Protein AF-A0A7F5RJ69-F1 (afdb_monomer_lite)

Radius of gyration: 21.99 Å; chains: 1; bounding box: 61×55×59 Å

Secondary structure (DSSP, 8-state):
--------SS-GGGT---S-TT--SHHHHHHTT--TTTS--HHHHHHHSTTGGG-SEEEES-GGGTSBTT-B-TTSPBP-BSS---HHHHHHHHHTTTS-EEEE-SHHHHHT--S-SEEEEE-SSSSPPPTTT--TTTS--HHHHHHHHHHHHTT-TT--------THHHHHHHTT-HHHHHHHHHHHHHHHHHHHHHH-TT--------------SSS--------------TTTGGGT-TT------S--------------------S-TTHHHHHHHHHHHHHHHHHHT--

Structure (mmCIF, N/CA/C/O backbone):
data_AF-A0A7F5RJ69-F1
#
_entry.id   AF-A0A7F5RJ69-F1
#
loop_
_atom_site.group_PDB
_atom_site.id
_atom_site.type_symbol
_atom_site.label_atom_id
_atom_site.label_alt_id
_atom_site.label_comp_id
_atom_site.label_asym_id
_atom_site.label_entity_id
_atom_site.label_seq_id
_atom_site.pdbx_PDB_ins_code
_atom_site.Cartn_x
_atom_site.Cartn_y
_atom_site.Cartn_z
_atom_site.occupancy
_atom_site.B_iso_or_equiv
_atom_site.auth_seq_id
_atom_site.auth_comp_id
_atom_site.auth_asym_id
_atom_site.auth_atom_id
_atom_site.pdbx_PDB_model_num
ATOM 1 N N . MET A 1 1 ? 9.552 14.957 22.807 1.00 28.09 1 MET A N 1
ATOM 2 C CA . MET A 1 1 ? 8.730 14.869 21.582 1.00 28.09 1 MET A CA 1
ATOM 3 C C . MET A 1 1 ? 7.923 13.583 21.682 1.00 28.09 1 MET A C 1
ATOM 5 O O . MET A 1 1 ? 8.531 12.538 21.853 1.00 28.09 1 MET A O 1
ATOM 9 N N . LYS A 1 2 ? 6.588 13.666 21.757 1.00 23.55 2 LYS A N 1
ATOM 10 C CA . LYS A 1 2 ? 5.708 12.489 21.878 1.00 23.55 2 LYS A CA 1
ATOM 11 C C . LYS A 1 2 ? 5.489 11.892 20.483 1.00 23.55 2 LYS A C 1
ATOM 13 O O . LYS A 1 2 ? 5.288 12.645 19.536 1.00 23.55 2 LYS A O 1
ATOM 18 N N . ASN A 1 3 ? 5.573 10.567 20.385 1.00 24.86 3 ASN A N 1
ATOM 19 C CA . ASN A 1 3 ? 5.500 9.776 19.157 1.00 24.86 3 ASN A CA 1
ATOM 20 C C . ASN A 1 3 ? 4.137 9.936 18.456 1.00 24.86 3 ASN A C 1
ATOM 22 O O . ASN A 1 3 ? 3.197 9.201 18.746 1.00 24.86 3 ASN A O 1
ATOM 26 N N . GLY A 1 4 ? 4.021 10.899 17.542 1.00 23.05 4 GLY A N 1
ATOM 27 C CA . GLY A 1 4 ? 2.954 10.912 16.541 1.00 23.05 4 GLY A CA 1
AT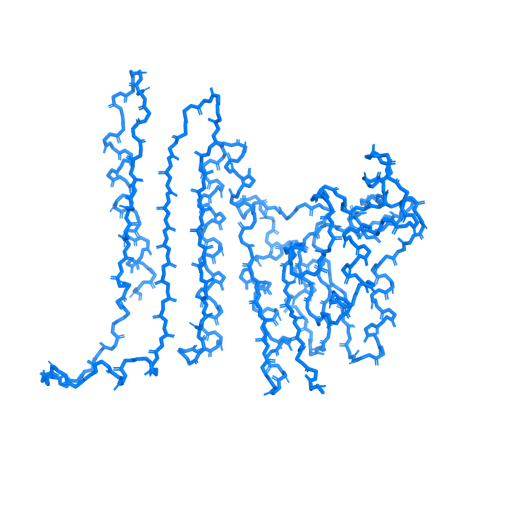OM 28 C C . GLY A 1 4 ? 3.307 9.908 15.448 1.00 23.05 4 GLY A C 1
ATOM 29 O O . GLY A 1 4 ? 4.397 9.993 14.886 1.00 23.05 4 GLY A O 1
ATOM 30 N N . THR A 1 5 ? 2.430 8.941 15.181 1.00 30.92 5 THR A N 1
ATOM 31 C CA . THR A 1 5 ? 2.704 7.880 14.203 1.00 30.92 5 THR A CA 1
ATOM 32 C C . THR A 1 5 ? 1.844 8.058 12.947 1.00 30.92 5 THR A C 1
ATOM 34 O O . THR A 1 5 ? 0.666 8.391 13.036 1.00 30.92 5 THR A O 1
ATOM 37 N N . LEU A 1 6 ? 2.479 7.912 11.781 1.00 28.23 6 LEU A N 1
ATOM 38 C CA . LEU A 1 6 ? 2.013 8.253 10.427 1.00 28.23 6 LEU A CA 1
ATOM 39 C C . LEU A 1 6 ? 1.698 6.949 9.656 1.00 28.23 6 LEU A C 1
ATOM 41 O O . LEU A 1 6 ? 2.521 6.044 9.759 1.00 28.23 6 LEU A O 1
ATOM 45 N N . TYR A 1 7 ? 0.576 6.806 8.917 1.00 36.53 7 TYR A N 1
ATOM 46 C CA . TYR A 1 7 ? 0.151 5.503 8.331 1.00 36.53 7 TYR A CA 1
ATOM 47 C C . TYR A 1 7 ? -0.610 5.571 6.989 1.00 36.53 7 TYR A C 1
ATOM 49 O O . TYR A 1 7 ? -1.738 6.044 6.976 1.00 36.53 7 TYR A O 1
ATOM 57 N N . ILE A 1 8 ? -0.058 5.109 5.847 1.00 29.88 8 ILE A N 1
ATOM 58 C CA . ILE A 1 8 ? -0.647 5.390 4.511 1.00 29.88 8 ILE A CA 1
ATOM 59 C C . ILE A 1 8 ? -0.367 4.349 3.396 1.00 29.88 8 ILE A C 1
ATOM 61 O O . ILE A 1 8 ? 0.745 3.839 3.279 1.00 29.88 8 ILE A O 1
ATOM 65 N N . PHE A 1 9 ? -1.373 4.164 2.519 1.00 36.97 9 PHE A N 1
ATOM 66 C CA . PHE A 1 9 ? -1.376 3.551 1.176 1.00 36.97 9 PHE A CA 1
ATOM 67 C C . PHE A 1 9 ? -0.391 4.224 0.182 1.00 36.97 9 PHE A C 1
ATOM 69 O O . PHE A 1 9 ? -0.356 5.443 0.062 1.00 36.97 9 PHE A O 1
ATOM 76 N N . LEU A 1 10 ? 0.422 3.425 -0.513 1.00 46.72 10 LEU A N 1
ATOM 77 C CA . LEU A 1 10 ? 1.742 3.742 -1.098 1.00 46.72 10 LEU A CA 1
ATOM 78 C C . LEU A 1 10 ? 1.873 4.964 -2.043 1.00 46.72 10 LEU A C 1
ATOM 80 O O . LEU A 1 10 ? 2.223 4.809 -3.211 1.00 46.72 10 LEU A O 1
ATOM 84 N N . LEU A 1 11 ? 1.812 6.188 -1.510 1.00 63.88 11 LEU A N 1
ATOM 85 C CA . LEU A 1 11 ? 2.454 7.338 -2.150 1.00 63.88 11 LEU A CA 1
ATOM 86 C C . LEU A 1 11 ? 3.822 7.573 -1.520 1.00 63.88 11 LEU A C 1
ATOM 88 O O . LEU A 1 11 ? 3.960 7.972 -0.359 1.00 63.88 11 LEU A O 1
ATOM 92 N N . LYS A 1 12 ? 4.850 7.326 -2.330 1.00 78.00 12 LYS A N 1
ATOM 93 C CA . LYS A 1 12 ? 6.277 7.437 -1.998 1.00 78.00 12 LYS A CA 1
ATOM 94 C C . LYS A 1 12 ? 6.613 8.767 -1.310 1.00 78.00 12 LYS A C 1
ATOM 96 O O . LYS A 1 12 ? 7.464 8.799 -0.433 1.00 78.00 12 LYS A O 1
ATOM 101 N N . GLY A 1 13 ? 5.892 9.846 -1.633 1.00 80.94 13 GLY A N 1
ATOM 102 C CA . GLY A 1 13 ? 6.070 11.170 -1.025 1.00 80.94 13 GLY A CA 1
ATOM 103 C C . GLY A 1 13 ? 5.759 11.261 0.476 1.00 80.94 13 GLY A C 1
ATOM 104 O O . GLY A 1 13 ? 6.118 12.252 1.101 1.00 80.94 13 GLY A O 1
ATOM 105 N N . THR A 1 14 ? 5.122 10.251 1.074 1.00 82.06 14 THR A N 1
ATOM 106 C CA . THR A 1 14 ? 4.823 10.233 2.519 1.00 82.06 14 THR A CA 1
ATOM 107 C C . THR A 1 14 ? 5.991 9.746 3.377 1.00 82.06 14 THR A C 1
ATOM 109 O O . THR A 1 14 ? 6.007 10.007 4.578 1.00 82.06 14 THR A O 1
ATOM 112 N N . TYR A 1 15 ? 6.965 9.042 2.789 1.00 88.81 15 TYR A N 1
ATOM 113 C CA . TYR A 1 15 ? 8.059 8.417 3.541 1.00 88.81 15 TYR A CA 1
ATOM 114 C C . TYR A 1 15 ? 9.423 8.431 2.840 1.00 88.81 15 TYR A C 1
ATOM 116 O O . TYR A 1 15 ? 10.435 8.289 3.525 1.00 88.81 15 TYR A O 1
ATOM 124 N N . ALA A 1 16 ? 9.469 8.534 1.509 1.00 92.12 16 ALA A N 1
ATOM 125 C CA . ALA A 1 16 ? 10.690 8.377 0.732 1.00 92.12 16 ALA A CA 1
ATOM 126 C C . ALA A 1 16 ? 11.341 9.724 0.405 1.00 92.12 16 ALA A C 1
ATOM 128 O O . ALA A 1 16 ? 10.683 10.683 0.004 1.00 92.12 16 ALA A O 1
ATOM 129 N N . TYR A 1 17 ? 12.666 9.736 0.479 1.00 93.06 17 TYR A N 1
ATOM 130 C CA . TYR A 1 17 ? 13.539 10.792 -0.006 1.00 93.06 17 TYR A CA 1
ATOM 131 C C . TYR A 1 17 ? 14.318 10.228 -1.195 1.00 93.06 17 TYR A C 1
ATOM 133 O O . TYR A 1 17 ? 15.210 9.396 -1.031 1.00 93.06 17 TYR A O 1
ATOM 141 N N . THR A 1 18 ? 13.949 10.626 -2.410 1.00 91.81 18 THR A N 1
ATOM 142 C CA . THR A 1 18 ? 14.578 10.139 -3.644 1.00 91.81 18 THR A CA 1
ATOM 143 C C . THR A 1 18 ? 14.716 11.269 -4.656 1.00 91.81 18 THR A C 1
ATOM 145 O O . THR A 1 18 ? 13.870 12.161 -4.709 1.00 91.81 18 THR A O 1
ATOM 148 N N . ALA A 1 19 ? 15.783 11.230 -5.455 1.00 93.69 19 ALA A N 1
ATOM 149 C CA . ALA A 1 19 ? 15.976 12.151 -6.573 1.00 93.69 19 ALA A CA 1
ATOM 150 C C . ALA A 1 19 ? 15.181 11.723 -7.820 1.00 93.69 19 ALA A C 1
ATOM 152 O O . ALA A 1 19 ? 14.877 12.559 -8.666 1.00 93.69 19 ALA A O 1
ATOM 153 N N . ASP A 1 20 ? 14.821 10.440 -7.915 1.00 89.25 20 ASP A N 1
ATOM 154 C CA . ASP A 1 20 ? 14.040 9.883 -9.017 1.00 89.25 20 ASP A CA 1
ATOM 155 C C . ASP A 1 20 ? 12.906 9.002 -8.472 1.00 89.25 20 ASP A C 1
ATOM 157 O O . ASP A 1 20 ? 13.109 8.115 -7.635 1.00 89.25 20 ASP A O 1
ATOM 161 N N . ARG A 1 21 ? 11.684 9.246 -8.954 1.00 85.75 21 ARG A N 1
ATOM 162 C CA . ARG A 1 21 ? 10.487 8.480 -8.579 1.00 85.75 21 ARG A CA 1
ATOM 163 C C . ARG A 1 21 ? 10.540 7.024 -9.049 1.00 85.75 21 ARG A C 1
ATOM 165 O O . ARG A 1 21 ? 9.802 6.206 -8.498 1.00 85.75 21 ARG A O 1
ATOM 172 N N . ASN A 1 22 ? 11.377 6.713 -10.038 1.00 88.44 22 ASN A N 1
ATOM 173 C CA . ASN A 1 22 ? 11.516 5.384 -10.632 1.00 88.44 22 ASN A CA 1
ATOM 174 C C . ASN A 1 22 ? 12.438 4.460 -9.830 1.00 88.44 22 ASN A C 1
ATOM 176 O O . ASN A 1 22 ? 12.476 3.268 -10.104 1.00 88.44 22 ASN A O 1
ATOM 180 N N . TRP A 1 23 ? 13.151 4.964 -8.818 1.00 95.31 23 TRP A N 1
ATOM 181 C CA . TRP A 1 23 ? 14.041 4.172 -7.958 1.00 95.31 23 TRP A CA 1
ATOM 182 C C . TRP A 1 23 ? 13.276 3.297 -6.955 1.00 95.31 23 TRP A C 1
ATOM 184 O O . TRP A 1 23 ? 13.448 3.404 -5.742 1.00 95.31 23 TRP A O 1
ATOM 194 N N . GLU A 1 24 ? 12.382 2.451 -7.463 1.00 94.12 24 GLU A N 1
ATOM 195 C CA . GLU A 1 24 ? 11.497 1.593 -6.672 1.00 94.12 24 GLU A CA 1
ATOM 196 C C . GLU A 1 24 ? 12.235 0.455 -5.975 1.00 94.12 24 GLU A C 1
ATOM 198 O O . GLU A 1 24 ? 11.881 0.095 -4.855 1.00 94.12 24 GLU A O 1
ATOM 203 N N . ASN A 1 25 ? 13.282 -0.059 -6.617 1.00 94.81 25 ASN A N 1
ATOM 204 C CA . ASN A 1 25 ? 14.175 -1.084 -6.094 1.00 94.81 25 ASN A CA 1
ATOM 205 C C . ASN A 1 25 ? 15.646 -0.723 -6.392 1.00 94.81 25 ASN A C 1
ATOM 207 O O . ASN A 1 25 ? 15.949 0.262 -7.073 1.00 94.81 25 ASN A O 1
ATOM 211 N N . ASP A 1 26 ? 16.570 -1.529 -5.876 1.00 97.25 26 ASP A N 1
ATOM 212 C CA . ASP A 1 26 ? 18.016 -1.349 -6.027 1.00 97.25 26 ASP A CA 1
ATOM 213 C C . ASP A 1 26 ? 18.498 -1.444 -7.487 1.00 97.25 26 ASP A C 1
ATOM 215 O O . ASP A 1 26 ? 19.482 -0.800 -7.868 1.00 97.25 26 ASP A O 1
ATOM 219 N N . VAL A 1 27 ? 17.790 -2.205 -8.326 1.00 96.25 27 VAL A N 1
ATOM 220 C CA . VAL A 1 27 ? 18.100 -2.350 -9.753 1.00 96.25 27 VAL A CA 1
ATOM 221 C C . VAL A 1 27 ? 17.863 -1.041 -10.495 1.00 96.25 27 VAL A C 1
ATOM 223 O O . VAL A 1 27 ? 18.707 -0.654 -11.303 1.00 96.25 27 VAL A O 1
ATOM 226 N N . GLU A 1 28 ? 16.777 -0.328 -10.199 1.00 94.31 28 GLU A N 1
ATOM 227 C CA . GLU A 1 28 ? 16.477 0.962 -10.833 1.00 94.31 28 GLU A CA 1
ATOM 228 C C . GLU A 1 28 ? 17.485 2.047 -10.433 1.00 94.31 28 GLU A C 1
ATOM 230 O O . GLU A 1 28 ? 17.974 2.783 -11.288 1.00 94.31 28 GLU A O 1
ATOM 235 N N . VAL A 1 29 ? 17.910 2.073 -9.164 1.00 95.81 29 VAL A N 1
ATOM 236 C CA . VAL A 1 29 ? 19.004 2.955 -8.712 1.00 95.81 29 VAL A CA 1
ATOM 237 C C . VAL A 1 29 ? 20.286 2.680 -9.503 1.00 95.81 29 VAL A C 1
ATOM 239 O O . VAL A 1 29 ? 20.941 3.605 -9.993 1.00 95.81 29 VAL A O 1
ATOM 242 N N . LYS A 1 30 ? 20.640 1.397 -9.656 1.00 96.75 30 LYS A N 1
ATOM 243 C CA . LYS A 1 30 ? 21.835 0.978 -10.396 1.00 96.75 30 LYS A CA 1
ATOM 244 C C . LYS A 1 30 ? 21.738 1.315 -11.886 1.00 96.75 30 LYS A C 1
ATOM 246 O O . LYS A 1 30 ? 22.732 1.742 -12.471 1.00 96.75 30 LYS A O 1
ATOM 251 N N . ARG A 1 31 ? 20.562 1.148 -12.501 1.00 96.00 31 ARG A N 1
ATOM 252 C CA . ARG A 1 31 ? 20.304 1.480 -13.915 1.00 96.00 31 ARG A CA 1
ATOM 253 C C . ARG A 1 31 ? 20.484 2.966 -14.205 1.00 96.00 31 ARG A C 1
ATOM 255 O O . ARG A 1 31 ? 21.002 3.305 -15.263 1.00 96.00 31 ARG A O 1
ATOM 262 N N . SER A 1 32 ? 20.151 3.836 -13.254 1.00 94.19 32 SER A N 1
ATOM 263 C CA . SER A 1 32 ? 20.398 5.280 -13.358 1.00 94.19 32 SER A CA 1
ATOM 264 C C . SER A 1 32 ? 21.857 5.691 -13.104 1.00 94.19 32 SER A C 1
ATOM 266 O O . SER A 1 32 ? 22.157 6.882 -13.088 1.00 94.19 32 SER A O 1
ATOM 268 N N . GLY A 1 33 ? 22.778 4.741 -12.897 1.00 96.00 33 GLY A N 1
ATOM 269 C CA . GLY A 1 33 ? 24.201 5.011 -12.662 1.00 96.00 33 GLY A CA 1
ATOM 270 C C . GLY A 1 33 ? 24.556 5.357 -11.212 1.00 96.00 33 GLY A C 1
ATOM 271 O O . GLY A 1 33 ? 25.693 5.739 -10.936 1.00 96.00 33 GLY A O 1
ATOM 272 N N . CYS A 1 34 ? 23.619 5.218 -10.271 1.00 96.31 34 CYS A N 1
ATOM 273 C CA . CYS A 1 34 ? 23.862 5.443 -8.847 1.00 96.31 34 CYS A CA 1
ATOM 274 C C . CYS A 1 34 ? 24.278 4.152 -8.120 1.00 96.31 34 CYS A C 1
ATOM 276 O O . CYS A 1 34 ? 24.037 3.038 -8.581 1.00 96.31 34 CYS A O 1
ATOM 278 N N . ASN A 1 35 ? 24.914 4.291 -6.950 1.00 95.56 35 ASN A N 1
ATOM 279 C CA . ASN A 1 35 ? 25.321 3.150 -6.127 1.00 95.56 35 ASN A CA 1
ATOM 280 C C . ASN A 1 35 ? 24.186 2.739 -5.163 1.00 95.56 35 ASN A C 1
ATOM 282 O O . ASN A 1 35 ? 23.923 3.495 -4.223 1.00 95.56 35 ASN A O 1
ATOM 286 N N . PRO A 1 36 ? 23.571 1.547 -5.307 1.00 94.19 36 PRO A N 1
ATOM 287 C CA . PRO A 1 36 ? 22.451 1.108 -4.462 1.00 94.19 36 PRO A CA 1
ATOM 288 C C . PRO A 1 36 ? 22.824 0.854 -2.989 1.00 94.19 36 PRO A C 1
ATOM 290 O O . PRO A 1 36 ? 21.954 0.785 -2.122 1.00 94.19 36 PRO A O 1
ATOM 293 N N . ASN A 1 37 ? 24.118 0.757 -2.662 1.00 91.38 37 ASN A N 1
ATOM 294 C CA . ASN A 1 37 ? 24.567 0.655 -1.269 1.00 91.38 37 ASN A CA 1
ATOM 295 C C . ASN A 1 37 ? 24.544 2.004 -0.536 1.00 91.38 37 ASN A C 1
ATOM 297 O O . ASN A 1 37 ? 24.475 2.032 0.695 1.00 91.38 37 ASN A O 1
ATOM 301 N N . ILE A 1 38 ? 24.611 3.108 -1.287 1.00 93.50 38 ILE A N 1
ATOM 302 C CA . ILE A 1 38 ? 24.604 4.481 -0.769 1.00 93.50 38 ILE A CA 1
ATOM 303 C C . ILE A 1 38 ? 23.203 5.075 -0.936 1.00 93.50 38 ILE A C 1
ATOM 305 O O . ILE A 1 38 ? 22.598 5.535 0.029 1.00 93.50 38 ILE A O 1
ATOM 309 N N . THR A 1 39 ? 22.669 5.011 -2.153 1.00 95.12 39 THR A N 1
ATOM 310 C CA . THR A 1 39 ? 21.342 5.507 -2.507 1.00 95.12 39 THR A CA 1
ATOM 311 C C . THR A 1 39 ? 20.311 4.418 -2.250 1.00 95.12 39 THR A C 1
ATOM 313 O O . THR A 1 39 ? 20.225 3.446 -2.997 1.00 95.12 39 THR A O 1
ATOM 316 N N . ARG A 1 40 ? 19.532 4.570 -1.177 1.00 95.75 40 ARG A N 1
ATOM 317 C CA . ARG A 1 40 ? 18.499 3.597 -0.810 1.00 95.75 40 ARG A CA 1
ATOM 318 C C . ARG A 1 40 ? 17.264 3.762 -1.681 1.00 95.75 40 ARG A C 1
ATOM 320 O O . ARG A 1 40 ? 16.693 4.848 -1.741 1.00 95.75 40 ARG A O 1
ATOM 327 N N . ASP A 1 41 ? 16.845 2.670 -2.305 1.00 96.88 41 ASP A N 1
ATOM 328 C CA . ASP A 1 41 ? 15.622 2.613 -3.095 1.00 96.88 41 ASP A CA 1
ATOM 329 C C . ASP A 1 41 ? 14.364 2.796 -2.238 1.00 96.88 41 ASP A C 1
ATOM 331 O O . ASP A 1 41 ? 14.372 2.668 -1.011 1.00 96.88 41 ASP A O 1
ATOM 335 N N . ILE A 1 42 ? 13.262 3.110 -2.904 1.00 96.56 42 ILE A N 1
ATOM 336 C CA . ILE A 1 42 ? 11.995 3.461 -2.272 1.00 96.56 42 ILE A CA 1
ATOM 337 C C . ILE A 1 42 ? 11.404 2.282 -1.484 1.00 96.56 42 ILE A C 1
ATOM 339 O O . ILE A 1 42 ? 10.904 2.501 -0.380 1.00 96.56 42 ILE A O 1
ATOM 343 N N . ALA A 1 43 ? 11.474 1.040 -1.980 1.00 96.75 43 ALA A N 1
ATOM 344 C CA . ALA A 1 43 ? 10.986 -0.120 -1.227 1.00 96.75 43 ALA A CA 1
ATOM 345 C C . ALA A 1 43 ? 11.816 -0.351 0.049 1.00 96.75 43 ALA A C 1
ATOM 347 O O . ALA A 1 43 ? 11.255 -0.586 1.123 1.00 96.75 43 ALA A O 1
ATOM 348 N N . TYR A 1 44 ? 13.142 -0.186 -0.024 1.00 97.31 44 TYR A N 1
ATOM 349 C CA . TYR A 1 44 ? 14.001 -0.211 1.160 1.00 97.31 44 TYR A CA 1
ATOM 350 C C . TYR A 1 44 ? 13.610 0.888 2.153 1.00 97.31 44 TYR A C 1
ATOM 352 O O . TYR A 1 44 ? 13.450 0.614 3.341 1.00 97.31 44 TYR A O 1
ATOM 360 N N . GLN A 1 45 ? 13.422 2.130 1.697 1.00 96.94 45 GLN A N 1
ATOM 361 C CA . GLN A 1 45 ? 13.034 3.244 2.569 1.00 96.94 45 GLN A CA 1
ATOM 362 C C . GLN A 1 45 ? 11.681 3.020 3.259 1.00 96.94 45 GLN A C 1
ATOM 364 O O . GLN A 1 45 ? 11.515 3.436 4.404 1.00 96.94 45 GLN A O 1
ATOM 369 N N . LEU A 1 46 ? 10.742 2.311 2.628 1.00 96.06 46 LEU A N 1
ATOM 370 C CA . LEU A 1 46 ? 9.469 1.973 3.263 1.00 96.06 46 LEU A CA 1
ATOM 371 C C . LEU A 1 46 ? 9.654 1.058 4.480 1.00 96.06 46 LEU A C 1
ATOM 373 O O . LEU A 1 46 ? 9.035 1.277 5.513 1.00 96.06 46 LEU A O 1
ATOM 377 N N . ILE A 1 47 ? 10.504 0.035 4.380 1.00 96.81 47 ILE A N 1
ATOM 378 C CA . ILE A 1 47 ? 10.658 -0.960 5.454 1.00 96.81 47 ILE A CA 1
ATOM 379 C C . ILE A 1 47 ? 11.727 -0.552 6.474 1.00 96.81 47 ILE A C 1
ATOM 381 O O . ILE A 1 47 ? 11.622 -0.868 7.660 1.00 96.81 47 ILE A O 1
ATOM 385 N N . ASN A 1 48 ? 12.768 0.148 6.028 1.00 95.69 48 ASN A N 1
ATOM 386 C CA . ASN A 1 48 ? 13.948 0.473 6.827 1.00 95.69 48 ASN A CA 1
ATOM 387 C C . ASN A 1 48 ? 14.121 1.957 7.143 1.00 95.69 48 ASN A C 1
ATOM 389 O O . ASN A 1 48 ? 14.870 2.270 8.069 1.00 95.69 48 ASN A O 1
ATOM 393 N N . GLY A 1 49 ? 13.484 2.848 6.385 1.00 93.81 49 GLY A N 1
ATOM 394 C CA . GLY A 1 49 ? 13.596 4.291 6.577 1.00 93.81 49 GLY A CA 1
ATOM 395 C C . GLY A 1 49 ? 12.929 4.754 7.867 1.00 93.81 49 GLY A C 1
ATOM 396 O O . GLY A 1 49 ? 12.079 4.065 8.430 1.00 93.81 49 GLY A O 1
ATOM 397 N N . GLU A 1 50 ? 13.320 5.936 8.342 1.00 91.12 50 GLU A N 1
ATOM 398 C CA . GLU A 1 50 ? 12.889 6.470 9.640 1.00 91.12 50 GLU A CA 1
ATOM 399 C C . GLU A 1 50 ? 11.373 6.624 9.748 1.00 91.12 50 GLU A C 1
ATOM 401 O O . GLU A 1 50 ? 10.813 6.313 10.797 1.00 91.12 50 GLU A O 1
ATOM 406 N N . THR A 1 51 ? 10.727 7.044 8.659 1.00 90.75 51 THR A N 1
ATOM 407 C CA . THR A 1 51 ? 9.278 7.241 8.579 1.00 90.75 51 THR A CA 1
ATOM 408 C C . THR A 1 51 ? 8.553 5.930 8.282 1.00 90.75 51 THR A C 1
ATOM 410 O O . THR A 1 51 ? 7.732 5.489 9.086 1.00 90.75 51 THR A O 1
ATOM 413 N N . GLY A 1 52 ? 8.891 5.270 7.168 1.00 91.44 52 GLY A N 1
ATOM 414 C CA . GLY A 1 52 ? 8.168 4.090 6.684 1.00 91.44 52 GLY A CA 1
ATOM 415 C C . GLY A 1 52 ? 8.170 2.921 7.673 1.00 91.44 52 GLY A C 1
ATOM 416 O O . GLY A 1 52 ? 7.130 2.302 7.899 1.00 91.44 52 GLY A O 1
ATOM 417 N N . ARG A 1 53 ? 9.291 2.674 8.373 1.00 92.88 53 ARG A N 1
ATOM 418 C CA . ARG A 1 53 ? 9.384 1.579 9.360 1.00 92.88 53 ARG A CA 1
ATOM 419 C C . ARG A 1 53 ? 8.366 1.706 10.493 1.00 92.88 53 ARG A C 1
ATOM 421 O O . ARG A 1 53 ? 8.018 0.711 11.134 1.00 92.88 53 ARG A O 1
ATOM 428 N N . ASN A 1 54 ? 7.901 2.925 10.767 1.00 92.31 54 ASN A N 1
ATOM 429 C CA . ASN A 1 54 ? 6.929 3.170 11.816 1.00 92.31 54 ASN A CA 1
ATOM 430 C C . ASN A 1 54 ? 5.511 2.840 11.360 1.00 92.31 54 ASN A C 1
ATOM 432 O O . ASN A 1 54 ? 4.672 2.673 12.228 1.00 92.31 54 ASN A O 1
ATOM 436 N N . PHE A 1 55 ? 5.244 2.636 10.063 1.00 93.06 55 PHE A N 1
ATOM 437 C CA . PHE A 1 55 ? 3.888 2.435 9.557 1.00 93.06 55 PHE A CA 1
ATOM 438 C C . PHE A 1 55 ? 3.257 1.128 10.076 1.00 93.06 55 PHE A C 1
ATOM 440 O O . PHE A 1 55 ? 3.845 0.061 9.941 1.00 93.06 55 PHE A O 1
ATOM 447 N N . ASN A 1 56 ? 2.069 1.194 10.673 1.00 94.19 56 ASN A N 1
ATOM 448 C CA . ASN A 1 56 ? 1.239 0.087 11.117 1.00 94.19 56 ASN A CA 1
ATOM 449 C C . ASN A 1 56 ? 0.576 -0.546 9.913 1.00 94.19 56 ASN A C 1
ATOM 451 O O . ASN A 1 56 ? 0.584 -1.759 9.826 1.00 94.19 56 ASN A O 1
ATOM 455 N N . VAL A 1 57 ? 0.028 0.252 8.998 1.00 96.38 57 VAL A N 1
ATOM 456 C CA . VAL A 1 57 ? -0.700 -0.247 7.833 1.00 96.38 57 VAL A CA 1
ATOM 457 C C . VAL A 1 57 ? 0.011 0.182 6.558 1.00 96.38 57 VAL A C 1
ATOM 459 O O . VAL A 1 57 ? 0.243 1.370 6.345 1.00 96.38 57 VAL A O 1
ATOM 462 N N . ILE A 1 58 ? 0.335 -0.797 5.718 1.00 97.50 58 ILE A N 1
ATOM 463 C CA . ILE A 1 58 ? 0.818 -0.630 4.347 1.00 97.50 58 ILE A CA 1
ATOM 464 C C . ILE A 1 58 ? -0.020 -1.571 3.494 1.00 97.50 58 ILE A C 1
ATOM 466 O O . ILE A 1 58 ? 0.023 -2.777 3.711 1.00 97.50 58 ILE A O 1
ATOM 470 N N . LEU A 1 59 ? -0.784 -1.043 2.548 1.00 98.06 59 LEU A N 1
ATOM 471 C CA . LEU A 1 59 ? -1.642 -1.829 1.666 1.00 98.06 59 LEU A CA 1
ATOM 472 C C . LEU A 1 59 ? -1.432 -1.350 0.219 1.00 98.06 59 LEU A C 1
ATOM 474 O O . LEU A 1 59 ? -1.225 -0.154 0.003 1.00 98.06 59 LEU A O 1
ATOM 478 N N . GLY A 1 60 ? -1.444 -2.265 -0.752 1.00 95.69 60 GLY A N 1
ATOM 479 C CA . GLY A 1 60 ? -1.300 -1.942 -2.174 1.00 95.69 60 GLY A CA 1
ATOM 480 C C . GLY A 1 60 ? -0.775 -3.107 -3.013 1.00 95.69 60 GLY A C 1
ATOM 481 O O . GLY A 1 60 ? -0.899 -4.267 -2.630 1.00 95.69 60 GLY A O 1
ATOM 482 N N . GLY A 1 61 ? -0.184 -2.795 -4.165 1.00 94.38 61 GLY A N 1
ATOM 483 C CA . GLY A 1 61 ? 0.556 -3.752 -4.994 1.00 94.38 61 GLY A CA 1
ATOM 484 C C . GLY A 1 61 ? 2.071 -3.696 -4.759 1.00 94.38 61 GLY A C 1
ATOM 485 O O . GLY A 1 61 ? 2.548 -3.134 -3.773 1.00 94.38 61 GLY A O 1
ATOM 486 N N . GLY A 1 62 ? 2.838 -4.246 -5.697 1.00 94.81 62 GLY A N 1
ATOM 487 C CA . GLY A 1 62 ? 4.277 -4.016 -5.817 1.00 94.81 62 GLY A CA 1
ATOM 488 C C . GLY A 1 62 ? 5.159 -5.102 -5.210 1.00 94.81 62 GLY A C 1
ATOM 489 O O . GLY A 1 62 ? 6.339 -4.836 -4.976 1.00 94.81 62 GLY A O 1
ATOM 490 N N . ARG A 1 63 ? 4.636 -6.313 -4.948 1.00 95.56 63 ARG A N 1
ATOM 491 C CA . ARG A 1 63 ? 5.382 -7.402 -4.278 1.00 95.56 63 ARG A CA 1
ATOM 492 C C . ARG A 1 63 ? 6.765 -7.656 -4.862 1.00 95.56 63 ARG A C 1
ATOM 494 O O . ARG A 1 63 ? 7.710 -7.856 -4.097 1.00 95.56 63 ARG A O 1
ATOM 501 N N . LYS A 1 64 ? 6.923 -7.590 -6.187 1.00 95.06 64 LYS A N 1
ATOM 502 C CA . LYS A 1 64 ? 8.213 -7.879 -6.833 1.00 95.06 64 LYS A CA 1
ATOM 503 C C . LYS A 1 64 ? 9.331 -6.932 -6.395 1.00 95.06 64 LYS A C 1
ATOM 505 O O . LYS A 1 64 ? 10.494 -7.324 -6.408 1.00 95.06 64 LYS A O 1
ATOM 510 N N . MET A 1 65 ? 8.999 -5.716 -5.951 1.00 96.31 65 MET A N 1
ATOM 511 C CA . MET A 1 65 ? 9.975 -4.733 -5.460 1.00 96.31 65 MET A CA 1
ATOM 512 C C . MET A 1 65 ? 10.541 -5.086 -4.078 1.00 96.31 65 MET A C 1
ATOM 514 O O . MET A 1 65 ? 11.553 -4.519 -3.659 1.00 96.31 65 MET A O 1
ATOM 518 N N . PHE A 1 66 ? 9.906 -6.028 -3.372 1.00 97.69 66 PHE A N 1
ATOM 519 C CA . PHE A 1 66 ? 10.260 -6.441 -2.015 1.00 97.69 66 PHE A CA 1
ATOM 520 C C . PHE A 1 66 ? 10.988 -7.785 -1.959 1.00 97.69 66 PHE A C 1
ATOM 522 O O . PHE A 1 66 ? 11.545 -8.119 -0.913 1.00 97.69 66 PHE A O 1
ATOM 529 N N . LEU A 1 67 ? 10.983 -8.549 -3.051 1.00 98.06 67 LEU A N 1
ATOM 530 C CA . LEU A 1 67 ? 11.562 -9.887 -3.113 1.00 98.06 67 LEU A CA 1
ATOM 531 C C . LEU A 1 67 ? 12.874 -9.889 -3.908 1.00 98.06 67 LEU A C 1
ATOM 533 O O . LEU A 1 67 ? 12.977 -9.192 -4.925 1.00 98.06 67 LEU A O 1
ATOM 537 N N . PRO A 1 68 ? 13.874 -10.681 -3.487 1.00 98.19 68 PRO A N 1
ATOM 538 C CA . PRO A 1 68 ? 15.093 -10.854 -4.253 1.00 98.19 68 PRO A CA 1
ATOM 539 C C . PRO A 1 68 ? 14.845 -11.728 -5.478 1.00 98.19 68 PRO A C 1
ATOM 541 O O . PRO A 1 68 ? 13.983 -12.609 -5.480 1.00 98.19 68 PRO A O 1
ATOM 544 N N . ARG A 1 69 ? 15.652 -11.507 -6.512 1.00 96.62 69 ARG A N 1
ATOM 545 C CA . ARG A 1 69 ? 15.694 -12.367 -7.691 1.00 96.62 69 ARG A CA 1
ATOM 546 C C . ARG A 1 69 ? 15.937 -13.825 -7.286 1.00 96.62 69 ARG A C 1
ATOM 548 O O . ARG A 1 69 ? 16.723 -14.099 -6.378 1.00 96.62 69 ARG A O 1
ATOM 555 N N . GLY A 1 70 ? 15.262 -14.757 -7.953 1.00 96.75 70 GLY A N 1
ATOM 556 C CA . GLY A 1 70 ? 15.252 -16.181 -7.620 1.00 96.75 70 GLY A CA 1
ATOM 557 C C . GLY A 1 70 ? 14.260 -16.586 -6.522 1.00 96.75 70 GLY A C 1
ATOM 558 O O . GLY A 1 70 ? 14.092 -17.782 -6.292 1.00 96.75 70 GLY A O 1
ATOM 559 N N . GLN A 1 71 ? 13.588 -15.638 -5.857 1.00 97.88 71 GLN A N 1
ATOM 560 C CA . GLN A 1 71 ? 12.426 -15.921 -5.006 1.00 97.88 71 GLN A CA 1
ATOM 561 C C . GLN A 1 71 ? 11.136 -15.566 -5.743 1.00 97.88 71 GLN A C 1
ATOM 563 O O . GLN A 1 71 ? 11.070 -14.546 -6.427 1.00 97.88 71 GLN A O 1
ATOM 568 N N . PHE A 1 72 ? 10.116 -16.404 -5.576 1.00 97.56 72 PHE A N 1
ATOM 569 C CA . PHE A 1 72 ? 8.810 -16.243 -6.206 1.00 97.56 72 PHE A CA 1
ATOM 570 C C . PHE A 1 72 ? 7.763 -15.884 -5.154 1.00 97.56 72 PHE A C 1
ATOM 572 O O . PHE A 1 72 ? 7.797 -16.417 -4.042 1.00 97.56 72 PHE A O 1
ATOM 579 N N . ASP A 1 73 ? 6.860 -14.973 -5.502 1.00 94.69 73 ASP A N 1
ATOM 580 C CA . ASP A 1 73 ? 5.712 -14.629 -4.670 1.00 94.69 73 ASP A CA 1
ATOM 581 C C . ASP A 1 73 ? 4.631 -15.724 -4.702 1.00 94.69 73 ASP A C 1
ATOM 583 O O . ASP A 1 73 ? 4.748 -16.754 -5.372 1.00 94.69 73 ASP A O 1
ATOM 587 N N . GLU A 1 74 ? 3.544 -15.500 -3.969 1.00 93.50 74 GLU A N 1
ATOM 588 C CA . GLU A 1 74 ? 2.441 -16.455 -3.841 1.00 93.50 74 GLU A CA 1
ATOM 589 C C . GLU A 1 74 ? 1.630 -16.648 -5.133 1.00 93.50 74 GLU A C 1
ATOM 591 O O . GLU A 1 74 ? 0.809 -17.561 -5.212 1.00 93.50 74 GLU A O 1
ATOM 596 N N . GLN A 1 75 ? 1.860 -15.810 -6.147 1.00 92.69 75 GLN A N 1
ATOM 597 C CA . GLN A 1 75 ? 1.306 -15.921 -7.498 1.00 92.69 75 GLN A CA 1
ATOM 598 C C . GLN A 1 75 ? 2.351 -16.409 -8.520 1.00 92.69 75 GLN A C 1
ATOM 600 O O . GLN A 1 75 ? 2.092 -16.397 -9.726 1.00 92.69 75 GLN A O 1
ATOM 605 N N . GLY A 1 76 ? 3.524 -16.857 -8.061 1.00 96.06 76 GLY A N 1
ATOM 606 C CA . GLY A 1 76 ? 4.591 -17.371 -8.916 1.00 96.06 76 GLY A CA 1
ATOM 607 C C . GLY A 1 76 ? 5.358 -16.290 -9.681 1.00 96.06 76 GLY A C 1
ATOM 608 O O . GLY A 1 76 ? 6.015 -16.615 -10.669 1.00 96.06 76 GLY A O 1
ATOM 609 N N . GLN A 1 77 ? 5.285 -15.024 -9.264 1.00 95.50 77 GLN A N 1
ATOM 610 C CA . GLN A 1 77 ? 6.033 -13.922 -9.874 1.00 95.50 77 GLN A CA 1
ATOM 611 C C . GLN A 1 77 ? 7.396 -13.759 -9.203 1.00 95.50 77 GLN A C 1
ATOM 613 O O . GLN A 1 77 ? 7.506 -13.763 -7.978 1.00 95.50 77 GLN A O 1
ATOM 618 N N . GLU A 1 78 ? 8.452 -13.621 -10.002 1.00 97.38 78 GLU A N 1
ATOM 619 C CA . GLU A 1 78 ? 9.818 -13.496 -9.491 1.00 97.38 78 GLU A CA 1
ATOM 620 C C . GLU A 1 78 ? 10.086 -12.098 -8.902 1.00 97.38 78 GLU A C 1
ATOM 622 O O . GLU A 1 78 ? 9.684 -11.067 -9.451 1.00 97.38 78 GLU A O 1
ATOM 627 N N . GLY A 1 79 ? 10.828 -12.059 -7.796 1.00 97.19 79 GLY A N 1
ATOM 628 C CA . GLY A 1 79 ? 11.354 -10.833 -7.210 1.00 97.19 79 GLY A CA 1
ATOM 629 C C . GLY A 1 79 ? 12.333 -10.091 -8.122 1.00 97.19 79 GLY A C 1
ATOM 630 O O . GLY A 1 79 ? 13.059 -10.678 -8.922 1.00 97.19 79 GLY A O 1
ATOM 631 N N . SER A 1 80 ? 12.373 -8.766 -7.990 1.00 95.75 80 SER A N 1
ATOM 632 C CA . SER A 1 80 ? 13.195 -7.888 -8.831 1.00 95.75 80 SER A CA 1
ATOM 633 C C . SER A 1 80 ? 14.493 -7.422 -8.168 1.00 95.75 80 SER A C 1
ATOM 635 O O . SER A 1 80 ? 15.337 -6.860 -8.863 1.00 95.75 80 SER A O 1
ATOM 637 N N . ARG A 1 81 ? 14.689 -7.630 -6.857 1.00 97.06 81 ARG A N 1
ATOM 638 C CA . ARG A 1 81 ? 15.851 -7.071 -6.141 1.00 97.06 81 ARG A CA 1
ATOM 639 C C . ARG A 1 81 ? 17.140 -7.855 -6.385 1.00 97.06 81 ARG A C 1
ATOM 641 O O . ARG A 1 81 ? 17.121 -9.086 -6.391 1.00 97.06 81 ARG A O 1
ATOM 648 N N . PHE A 1 82 ? 18.272 -7.170 -6.560 1.00 97.44 82 PHE A N 1
ATOM 649 C CA . PHE A 1 82 ? 19.588 -7.798 -6.793 1.00 97.44 82 PHE A CA 1
ATOM 650 C C . PHE A 1 82 ? 20.494 -7.763 -5.553 1.00 97.44 82 PHE A C 1
ATOM 652 O O . PHE A 1 82 ? 21.553 -8.388 -5.541 1.00 97.44 82 PHE A O 1
ATOM 659 N N . ASP A 1 83 ? 20.067 -7.079 -4.495 1.00 96.56 83 ASP A N 1
ATOM 660 C CA . ASP A 1 83 ? 20.760 -6.982 -3.210 1.00 96.56 83 ASP A CA 1
ATOM 661 C C . ASP A 1 83 ? 20.522 -8.176 -2.264 1.00 96.56 83 ASP A C 1
ATOM 663 O O . ASP A 1 83 ? 21.062 -8.211 -1.158 1.00 96.56 83 ASP A O 1
ATOM 667 N N . GLY A 1 84 ? 19.722 -9.160 -2.687 1.00 96.69 84 GLY A N 1
ATOM 668 C CA . GLY A 1 84 ? 19.417 -10.363 -1.909 1.00 96.69 84 GLY A CA 1
ATOM 669 C C . GLY A 1 84 ? 18.477 -10.129 -0.722 1.00 96.69 84 GLY A C 1
ATOM 670 O O . GLY A 1 84 ? 18.250 -11.050 0.064 1.00 96.69 84 GLY A O 1
ATOM 671 N N . LEU A 1 85 ? 17.916 -8.924 -0.568 1.00 97.56 85 LEU A N 1
ATOM 672 C CA . LEU A 1 85 ? 17.023 -8.613 0.542 1.00 97.56 85 LEU A CA 1
ATOM 673 C C . LEU A 1 85 ? 15.597 -9.092 0.260 1.00 97.56 85 LEU A C 1
ATOM 675 O O . LEU A 1 85 ? 14.992 -8.722 -0.740 1.00 97.56 85 LEU A O 1
ATOM 679 N N . ASN A 1 86 ? 15.023 -9.836 1.206 1.00 98.44 86 ASN A N 1
ATOM 680 C CA . ASN A 1 86 ? 13.579 -10.037 1.290 1.00 98.44 86 ASN A CA 1
ATOM 681 C C . ASN A 1 86 ? 12.995 -9.036 2.298 1.00 98.44 86 ASN A C 1
ATOM 683 O O . ASN A 1 86 ? 13.120 -9.188 3.517 1.00 98.44 86 ASN A O 1
ATOM 687 N N . LEU A 1 87 ? 12.390 -7.971 1.776 1.00 98.44 87 LEU A N 1
ATOM 688 C CA . LEU A 1 87 ? 11.853 -6.872 2.572 1.00 98.44 87 LEU A CA 1
ATOM 689 C C . LEU A 1 87 ? 10.529 -7.229 3.265 1.00 98.44 87 LEU A C 1
ATOM 691 O O . LEU A 1 87 ? 10.238 -6.650 4.312 1.00 98.44 87 LEU A O 1
ATOM 695 N N . ILE A 1 88 ? 9.768 -8.203 2.752 1.00 98.31 88 ILE A N 1
ATOM 696 C CA . ILE A 1 88 ? 8.558 -8.719 3.418 1.00 98.31 88 ILE A CA 1
ATOM 697 C C . ILE A 1 88 ? 8.952 -9.423 4.719 1.00 98.31 88 ILE A C 1
ATOM 699 O O . ILE A 1 88 ? 8.420 -9.110 5.785 1.00 98.31 88 ILE A O 1
ATOM 703 N N . GLU A 1 89 ? 9.939 -10.318 4.664 1.00 98.25 89 GLU A N 1
ATOM 704 C CA . GLU A 1 89 ? 10.441 -11.009 5.855 1.00 98.25 89 GLU A CA 1
ATOM 705 C C . GLU A 1 89 ? 11.069 -10.036 6.852 1.00 98.25 89 GLU A C 1
ATOM 707 O O . GLU A 1 89 ? 10.837 -10.122 8.060 1.00 98.25 89 GLU A O 1
ATOM 712 N N . LYS A 1 90 ? 11.793 -9.034 6.355 1.00 98.06 90 LYS A N 1
ATOM 713 C CA . LYS A 1 90 ? 12.357 -7.979 7.198 1.00 98.06 90 LYS A CA 1
ATOM 714 C C . LYS A 1 90 ? 11.274 -7.156 7.903 1.00 98.06 90 LYS A C 1
ATOM 716 O O . LYS A 1 90 ? 11.405 -6.866 9.092 1.00 98.06 90 LYS A O 1
ATOM 721 N N . TRP A 1 91 ? 10.183 -6.824 7.209 1.00 98.25 91 TRP A N 1
ATOM 722 C CA . TRP A 1 91 ? 9.028 -6.161 7.814 1.00 98.25 91 TRP A CA 1
ATOM 723 C C . TRP A 1 91 ? 8.399 -7.026 8.911 1.00 98.25 91 TRP A C 1
ATOM 725 O O . TRP A 1 91 ? 8.209 -6.532 10.024 1.00 98.25 91 TRP A O 1
ATOM 735 N N . LYS A 1 92 ? 8.168 -8.324 8.655 1.00 97.94 92 LYS A N 1
ATOM 736 C CA . LYS A 1 92 ? 7.636 -9.268 9.658 1.00 97.94 92 LYS A CA 1
ATOM 737 C C . LYS A 1 92 ? 8.523 -9.314 10.907 1.00 97.94 92 LYS A C 1
ATOM 739 O O . LYS A 1 92 ? 8.021 -9.235 12.027 1.00 97.94 92 LYS A O 1
ATOM 744 N N . GLN A 1 93 ? 9.844 -9.375 10.728 1.00 96.56 93 GLN A N 1
ATOM 745 C CA . GLN A 1 93 ? 10.820 -9.379 11.826 1.00 96.56 93 GLN A CA 1
ATOM 746 C C . GLN A 1 93 ? 10.813 -8.088 12.654 1.00 96.56 93 GLN A C 1
ATOM 748 O O . GLN A 1 93 ? 11.040 -8.128 13.864 1.00 96.56 93 GLN A O 1
ATOM 753 N N . PHE A 1 94 ? 10.597 -6.933 12.024 1.00 95.06 94 PHE A N 1
ATOM 754 C CA . PHE A 1 94 ? 10.514 -5.662 12.739 1.00 95.06 94 PHE A CA 1
ATOM 755 C C . PHE A 1 94 ? 9.180 -5.503 13.458 1.00 95.06 94 PHE A C 1
ATOM 757 O O . PHE A 1 94 ? 9.161 -5.104 14.623 1.00 95.06 94 PHE A O 1
ATOM 764 N N . LYS A 1 95 ? 8.071 -5.838 12.796 1.00 95.06 95 LYS A N 1
ATOM 765 C CA . LYS A 1 95 ? 6.734 -5.611 13.345 1.00 95.06 95 LYS A CA 1
ATOM 766 C C . LYS A 1 95 ? 6.346 -6.582 14.443 1.00 95.06 95 LYS A C 1
ATOM 768 O O . LYS A 1 95 ? 5.682 -6.138 15.380 1.00 95.06 95 LYS A O 1
ATOM 773 N N . SER A 1 96 ? 6.858 -7.813 14.422 1.00 92.81 96 SER A N 1
ATOM 774 C CA . SER A 1 96 ? 6.664 -8.784 15.508 1.00 92.81 96 SER A CA 1
ATOM 775 C C . SER A 1 96 ? 7.150 -8.278 16.874 1.00 92.81 96 SER A C 1
ATOM 777 O O . SER A 1 96 ? 6.635 -8.696 17.906 1.00 92.81 96 SER A O 1
ATOM 779 N N . LYS A 1 97 ? 8.094 -7.325 16.899 1.00 92.94 97 LYS A N 1
ATOM 780 C CA . LYS A 1 97 ? 8.592 -6.677 18.127 1.00 92.94 97 LYS A CA 1
ATOM 781 C C . LYS A 1 97 ? 7.694 -5.547 18.636 1.00 92.94 97 LYS A C 1
ATOM 783 O O . LYS A 1 97 ? 7.885 -5.078 19.752 1.00 92.94 97 LYS A O 1
ATOM 788 N N . THR A 1 98 ? 6.760 -5.077 17.813 1.00 89.94 98 THR A N 1
ATOM 789 C CA . THR A 1 98 ? 5.920 -3.895 18.084 1.00 89.94 98 THR A CA 1
ATOM 790 C C . THR A 1 98 ? 4.445 -4.228 18.296 1.00 89.94 98 THR A C 1
ATOM 792 O O . THR A 1 98 ? 3.663 -3.344 18.629 1.00 89.94 98 THR A O 1
ATOM 795 N N . GLY A 1 99 ? 4.049 -5.487 18.103 1.00 93.00 99 GLY A N 1
ATOM 796 C CA . GLY A 1 99 ? 2.682 -5.959 18.302 1.00 93.00 99 GLY A CA 1
ATOM 797 C C . GLY A 1 99 ? 2.351 -7.137 17.396 1.00 93.00 99 GLY A C 1
ATOM 798 O O . GLY A 1 99 ? 3.184 -7.587 16.608 1.00 93.00 99 GLY A O 1
ATOM 799 N N . LYS A 1 100 ? 1.109 -7.621 17.476 1.00 96.38 100 LYS A N 1
ATOM 800 C CA . LYS A 1 100 ? 0.604 -8.623 16.540 1.00 96.38 100 LYS A CA 1
ATOM 801 C C . LYS A 1 100 ? 0.592 -8.012 15.141 1.00 96.38 100 LYS A C 1
ATOM 803 O O . LYS A 1 100 ? 0.074 -6.913 14.923 1.00 96.38 100 LYS A O 1
ATOM 808 N N . SER A 1 101 ? 1.203 -8.723 14.208 1.00 96.88 101 SER A N 1
ATOM 809 C CA . SER A 1 101 ? 1.423 -8.259 12.847 1.00 96.88 101 SER A CA 1
ATOM 810 C C . SER A 1 101 ? 1.029 -9.335 11.856 1.00 96.88 101 SER A C 1
ATOM 812 O O . SER A 1 101 ? 1.408 -10.489 12.055 1.00 96.88 101 SER A O 1
ATOM 814 N N . GLU A 1 102 ? 0.347 -8.957 10.781 1.00 98.06 102 GLU A N 1
ATOM 815 C CA . GLU A 1 102 ? -0.006 -9.879 9.705 1.00 98.06 102 GLU A CA 1
ATOM 816 C C . GLU A 1 102 ? 0.414 -9.357 8.336 1.00 98.06 102 GLU A C 1
ATOM 818 O O . GLU A 1 102 ? 0.309 -8.169 8.031 1.00 98.06 102 GLU A O 1
ATOM 823 N N . TYR A 1 103 ? 0.904 -10.289 7.523 1.00 98.31 103 TYR A N 1
ATOM 824 C CA . TYR A 1 103 ? 1.141 -10.089 6.106 1.00 98.31 103 TYR A CA 1
ATOM 825 C C . TYR A 1 103 ? 0.038 -10.800 5.323 1.00 98.31 103 TYR A C 1
ATOM 827 O O . TYR A 1 103 ? -0.186 -11.992 5.540 1.00 98.31 103 TYR A O 1
ATOM 835 N N . VAL A 1 104 ? -0.622 -10.079 4.420 1.00 98.44 104 VAL A N 1
ATOM 836 C CA . VAL A 1 104 ? -1.688 -10.593 3.557 1.00 98.44 104 VAL A CA 1
ATOM 837 C C . VAL A 1 104 ? -1.371 -10.292 2.094 1.00 98.44 104 VAL A C 1
ATOM 839 O O . VAL A 1 104 ? -0.735 -9.289 1.775 1.00 98.44 104 VAL A O 1
ATOM 842 N N . TRP A 1 105 ? -1.812 -11.154 1.187 1.00 97.75 105 TRP A N 1
ATOM 843 C CA . TRP A 1 105 ? -1.509 -11.019 -0.243 1.00 97.75 105 TRP A CA 1
ATOM 844 C C . TRP A 1 105 ? -2.711 -11.251 -1.158 1.00 97.75 105 TRP A C 1
ATOM 846 O O . TRP A 1 105 ? -2.605 -11.136 -2.374 1.00 97.75 105 TRP A O 1
ATOM 856 N N . ASN A 1 106 ? -3.878 -11.552 -0.593 1.00 98.19 106 ASN A N 1
ATOM 857 C CA . ASN A 1 106 ? -5.128 -11.656 -1.336 1.00 98.19 106 ASN A CA 1
ATOM 858 C C . ASN A 1 106 ? -6.296 -11.089 -0.529 1.00 98.19 106 ASN A C 1
ATOM 860 O O . ASN A 1 106 ? -6.211 -10.879 0.687 1.00 98.19 106 ASN A O 1
ATOM 864 N N . ARG A 1 107 ? -7.416 -10.877 -1.218 1.00 98.19 107 ARG A N 1
ATOM 865 C CA . ARG A 1 107 ? -8.642 -10.357 -0.620 1.00 98.19 107 ARG A CA 1
ATOM 866 C C . ARG A 1 107 ? -9.151 -11.228 0.521 1.00 98.19 107 ARG A C 1
ATOM 868 O O . ARG A 1 107 ? -9.519 -10.694 1.559 1.00 98.19 107 ARG A O 1
ATOM 875 N N . ASN A 1 108 ? -9.160 -12.551 0.355 1.00 98.19 108 ASN A N 1
ATOM 876 C CA . ASN A 1 108 ? -9.703 -13.471 1.358 1.00 98.19 108 ASN A CA 1
ATOM 877 C C . ASN A 1 108 ? -8.993 -13.353 2.711 1.00 98.19 108 ASN A C 1
ATOM 879 O O . ASN A 1 108 ? -9.649 -13.426 3.748 1.00 98.19 108 ASN A O 1
ATOM 883 N N . GLN A 1 109 ? -7.676 -13.156 2.708 1.00 98.38 109 GLN A N 1
ATOM 884 C CA . GLN A 1 109 ? -6.905 -12.895 3.922 1.00 98.38 109 GLN A CA 1
ATOM 885 C C . GLN A 1 109 ? -7.219 -11.514 4.505 1.00 98.38 109 GLN A C 1
ATOM 887 O O . GLN A 1 109 ? -7.406 -11.402 5.711 1.00 98.38 109 GLN A O 1
ATOM 892 N N . LEU A 1 110 ? -7.342 -10.481 3.662 1.00 98.44 110 LEU A N 1
ATOM 893 C CA . LEU A 1 110 ? -7.667 -9.127 4.117 1.00 98.44 110 LEU A CA 1
ATOM 894 C C . LEU A 1 110 ? -9.059 -9.043 4.765 1.00 98.44 110 LEU A C 1
ATOM 896 O O . LEU A 1 110 ? -9.206 -8.450 5.827 1.00 98.44 110 LEU A O 1
ATOM 900 N N . VAL A 1 111 ? -10.088 -9.639 4.156 1.00 96.62 111 VAL A N 1
ATOM 901 C CA . VAL A 1 111 ? -11.469 -9.563 4.676 1.00 96.62 111 VAL A CA 1
ATOM 902 C C . VAL A 1 111 ? -11.689 -10.439 5.910 1.00 96.62 111 VAL A C 1
ATOM 904 O O . VAL A 1 111 ? -12.604 -10.184 6.687 1.00 96.62 111 VAL A O 1
ATOM 907 N N . LYS A 1 112 ? -10.856 -11.469 6.102 1.00 97.12 112 LYS A N 1
ATOM 908 C CA . LYS A 1 112 ? -10.848 -12.326 7.299 1.00 97.12 112 LYS A CA 1
ATOM 909 C C . LYS A 1 112 ? -9.825 -11.870 8.339 1.00 97.12 112 LYS A C 1
ATOM 911 O O . LYS A 1 112 ? -9.567 -12.611 9.288 1.00 97.12 112 LYS A O 1
ATOM 916 N N . LEU A 1 113 ? -9.230 -10.691 8.152 1.00 96.88 113 LEU A N 1
ATOM 917 C CA . LEU A 1 113 ? -8.205 -10.168 9.038 1.00 96.88 113 LEU A CA 1
ATOM 918 C C . LEU A 1 113 ? -8.754 -10.073 10.464 1.00 96.88 113 LEU A C 1
ATOM 920 O O . LEU A 1 113 ? -9.778 -9.440 10.722 1.00 96.88 113 LEU A O 1
ATOM 924 N N . GLY A 1 114 ? -8.061 -10.727 11.391 1.00 95.31 114 GLY A N 1
ATOM 925 C CA . GLY A 1 114 ? -8.371 -10.623 12.807 1.00 95.31 114 GLY A CA 1
ATOM 926 C C . GLY A 1 114 ? -7.858 -9.318 13.407 1.00 95.31 114 GLY A C 1
ATOM 927 O O . GLY A 1 114 ? -7.339 -8.425 12.743 1.00 95.31 114 GLY A O 1
ATOM 928 N N . GLU A 1 115 ? -7.932 -9.217 14.727 1.00 95.38 115 GLU A N 1
ATOM 929 C CA . GLU A 1 115 ? -7.343 -8.076 15.411 1.00 95.38 115 GLU A CA 1
ATOM 930 C C . GLU A 1 115 ? -5.812 -8.090 15.320 1.00 95.38 115 GLU A C 1
ATOM 932 O O . GLU A 1 115 ? -5.179 -9.024 15.818 1.00 95.38 115 GLU A O 1
ATOM 937 N N . VAL A 1 116 ? -5.228 -7.052 14.714 1.00 96.56 116 VAL A N 1
ATOM 938 C CA . VAL A 1 116 ? -3.776 -6.834 14.588 1.00 96.56 116 VAL A CA 1
ATOM 939 C C . VAL A 1 116 ? -3.419 -5.372 14.874 1.00 96.56 116 VAL A C 1
ATOM 941 O O . VAL A 1 116 ? -4.281 -4.499 14.786 1.00 96.56 116 VAL A O 1
ATOM 944 N N . GLN A 1 117 ? -2.156 -5.102 15.216 1.00 95.69 117 GLN A N 1
ATOM 945 C CA . GLN A 1 117 ? -1.608 -3.744 15.346 1.00 95.69 117 GLN A CA 1
ATOM 946 C C . GLN A 1 117 ? -0.798 -3.324 14.117 1.00 95.69 117 GLN A C 1
ATOM 948 O O . GLN A 1 117 ? -0.605 -2.136 13.886 1.00 95.69 117 GLN A O 1
ATOM 953 N N . ASN A 1 118 ? -0.294 -4.285 13.338 1.00 97.00 118 ASN A N 1
ATOM 954 C CA . ASN A 1 118 ? 0.435 -4.011 12.108 1.00 97.00 118 ASN A CA 1
ATOM 955 C C . ASN A 1 118 ? -0.068 -4.912 10.973 1.00 97.00 118 ASN A C 1
ATOM 957 O O . ASN A 1 118 ? -0.309 -6.100 11.169 1.00 97.00 118 ASN A O 1
ATOM 961 N N . LEU A 1 119 ? -0.183 -4.350 9.781 1.00 98.00 119 LEU A N 1
ATOM 962 C CA . LEU A 1 119 ? -0.707 -4.974 8.583 1.00 98.00 119 LEU A CA 1
ATOM 963 C C . LEU A 1 119 ? 0.144 -4.566 7.378 1.00 98.00 119 LEU A C 1
ATOM 965 O O . LEU A 1 119 ? 0.283 -3.378 7.084 1.00 98.00 119 LEU A O 1
ATOM 969 N N . LEU A 1 120 ? 0.679 -5.557 6.671 1.00 98.31 120 LEU A N 1
ATOM 970 C CA . LEU A 1 120 ? 1.264 -5.391 5.344 1.00 98.31 120 LEU A CA 1
ATOM 971 C C . LEU A 1 120 ? 0.422 -6.192 4.357 1.00 98.31 120 LEU A C 1
ATOM 973 O O . LEU A 1 120 ? 0.344 -7.409 4.462 1.00 98.31 120 LEU A O 1
ATOM 977 N N . GLY A 1 121 ? -0.204 -5.516 3.407 1.00 98.19 121 GLY A N 1
ATOM 978 C CA . GLY A 1 121 ? -1.000 -6.118 2.348 1.00 98.19 121 GLY A CA 1
ATOM 979 C C . GLY A 1 121 ? -0.396 -5.804 0.995 1.00 98.19 121 GLY A C 1
ATOM 980 O O . GLY A 1 121 ? -0.388 -4.642 0.601 1.00 98.19 121 GLY A O 1
ATOM 981 N N . LEU A 1 122 ? 0.111 -6.814 0.293 1.00 97.56 122 LEU A N 1
ATOM 982 C CA . LEU A 1 122 ? 0.662 -6.647 -1.052 1.00 97.56 122 LEU A CA 1
ATOM 983 C C . LEU A 1 122 ? -0.046 -7.614 -2.008 1.00 97.56 122 LEU A C 1
ATOM 985 O O . LEU A 1 122 ? 0.219 -8.812 -1.968 1.00 97.56 122 LEU A O 1
ATOM 989 N N . PHE A 1 123 ? -0.970 -7.104 -2.821 1.00 96.62 123 PHE A N 1
ATOM 990 C CA . PHE A 1 123 ? -1.984 -7.921 -3.506 1.00 96.62 123 PHE A CA 1
ATOM 991 C C . PHE A 1 123 ? -1.622 -8.328 -4.939 1.00 96.62 123 PHE A C 1
ATOM 993 O O . PHE A 1 123 ? -2.157 -9.305 -5.459 1.00 96.62 123 PHE A O 1
ATOM 1000 N N . THR A 1 124 ? -0.695 -7.606 -5.566 1.00 94.56 124 THR A N 1
ATOM 1001 C CA . THR A 1 124 ? -0.214 -7.850 -6.933 1.00 94.56 124 THR A CA 1
ATOM 1002 C C . THR A 1 124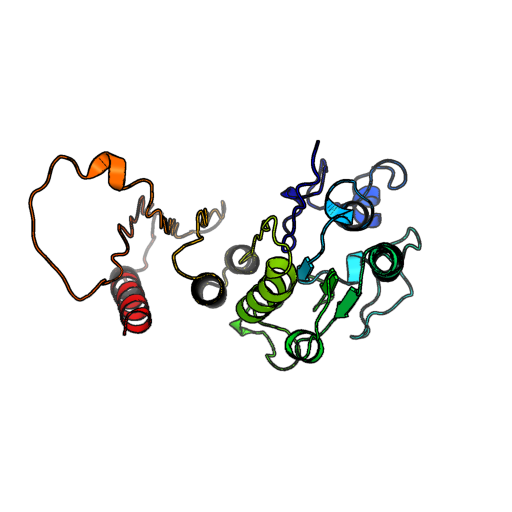 ? 1.310 -7.717 -6.999 1.00 94.56 124 THR A C 1
ATOM 1004 O O . THR A 1 124 ? 1.946 -7.177 -6.085 1.00 94.56 124 THR A O 1
ATOM 1007 N N . ASP A 1 125 ? 1.933 -8.230 -8.064 1.00 92.94 125 ASP A N 1
ATOM 1008 C CA . ASP A 1 125 ? 3.381 -8.099 -8.280 1.00 92.94 125 ASP A CA 1
ATOM 1009 C C . ASP A 1 125 ? 3.798 -6.636 -8.503 1.00 92.94 125 ASP A C 1
ATOM 1011 O O . ASP A 1 125 ? 4.872 -6.228 -8.063 1.00 92.94 125 ASP A O 1
ATOM 1015 N N . SER A 1 126 ? 2.939 -5.850 -9.161 1.00 91.81 126 SER A N 1
ATOM 1016 C CA . SER A 1 126 ? 3.195 -4.487 -9.631 1.00 91.81 126 SER A CA 1
ATOM 1017 C C . SER A 1 126 ? 2.060 -3.540 -9.228 1.00 91.81 126 SER A C 1
ATOM 1019 O O . SER A 1 126 ? 1.759 -3.420 -8.047 1.00 91.81 126 SER A O 1
ATOM 1021 N N . HIS A 1 127 ? 1.430 -2.831 -10.166 1.00 90.81 127 HIS A N 1
ATOM 1022 C CA . HIS A 1 127 ? 0.233 -2.055 -9.860 1.00 90.81 127 HIS A CA 1
ATOM 1023 C C . HIS A 1 127 ? -0.948 -2.981 -9.561 1.00 90.81 127 HIS A C 1
ATOM 1025 O O . HIS A 1 127 ? -0.968 -4.141 -9.974 1.00 90.81 127 HIS A O 1
ATOM 1031 N N . MET A 1 128 ? -1.910 -2.465 -8.805 1.00 94.94 128 MET A N 1
ATOM 1032 C CA . MET A 1 128 ? -3.212 -3.108 -8.651 1.00 94.94 128 MET A CA 1
ATOM 1033 C C . MET A 1 128 ? -3.976 -3.060 -9.980 1.00 94.94 128 MET A C 1
ATOM 1035 O O . MET A 1 128 ? -3.650 -2.254 -10.856 1.00 94.94 128 MET A O 1
ATOM 1039 N N . SER A 1 129 ? -4.953 -3.940 -10.155 1.00 94.94 129 SER A N 1
ATOM 1040 C CA . SER A 1 129 ? -5.792 -3.941 -11.357 1.00 94.94 129 SER A CA 1
ATOM 1041 C C . SER A 1 129 ? -6.661 -2.679 -11.398 1.00 94.94 129 SER A C 1
ATOM 1043 O O . SER A 1 129 ? -7.039 -2.149 -10.354 1.00 94.94 129 SER A O 1
ATOM 1045 N N . PHE A 1 130 ? -7.024 -2.209 -12.597 1.00 93.19 130 PHE A N 1
ATOM 1046 C CA . PHE A 1 130 ? -8.136 -1.258 -12.730 1.00 93.19 130 PHE A CA 1
ATOM 1047 C C . PHE A 1 130 ? -9.395 -1.885 -12.125 1.00 93.19 130 PHE A C 1
ATOM 1049 O O . PHE A 1 130 ? -9.617 -3.082 -12.327 1.00 93.19 130 PHE A O 1
ATOM 1056 N N . ASP A 1 131 ? -10.243 -1.115 -11.440 1.00 91.88 131 ASP A N 1
ATOM 1057 C CA . ASP A 1 131 ? -11.382 -1.717 -10.725 1.00 91.88 131 ASP A CA 1
ATOM 1058 C C . ASP A 1 131 ? -12.339 -2.494 -11.654 1.00 91.88 131 ASP A C 1
ATOM 1060 O O . ASP A 1 131 ? -12.868 -3.532 -11.267 1.00 91.88 131 ASP A O 1
ATOM 1064 N N . LEU A 1 132 ? -12.471 -2.073 -12.920 1.00 93.44 132 LEU A N 1
ATOM 1065 C CA . LEU A 1 132 ? -13.275 -2.776 -13.933 1.00 93.44 132 LEU A CA 1
ATOM 1066 C C . LEU A 1 132 ? -12.678 -4.108 -14.422 1.00 93.44 132 LEU A C 1
ATOM 1068 O O . LEU A 1 132 ? -13.415 -4.924 -14.972 1.00 93.44 132 LEU A O 1
ATOM 1072 N N . ASP A 1 133 ? -11.371 -4.320 -14.257 1.00 96.00 133 ASP A N 1
ATOM 1073 C CA . ASP A 1 133 ? -10.684 -5.556 -14.662 1.00 96.00 133 ASP A CA 1
ATOM 1074 C C . ASP A 1 133 ? -10.388 -6.480 -13.467 1.00 96.00 133 ASP A C 1
ATOM 1076 O O . ASP A 1 133 ? -9.967 -7.624 -13.647 1.00 96.00 133 ASP A O 1
ATOM 1080 N N . ARG A 1 134 ? -10.558 -5.973 -12.243 1.00 94.69 134 ARG A N 1
ATOM 1081 C CA . ARG A 1 134 ? -10.213 -6.654 -10.996 1.00 94.69 134 ARG A CA 1
ATOM 1082 C C . ARG A 1 134 ? -11.046 -7.923 -10.816 1.00 94.69 134 ARG A C 1
ATOM 1084 O O . ARG A 1 134 ? -12.272 -7.877 -10.886 1.00 94.69 134 ARG A O 1
ATOM 1091 N N . ASP A 1 135 ? -10.402 -9.041 -10.473 1.00 96.31 135 ASP A N 1
ATOM 1092 C CA . ASP A 1 135 ? -11.116 -10.217 -9.960 1.00 96.31 135 ASP A CA 1
ATOM 1093 C C . ASP A 1 135 ? -11.441 -10.006 -8.469 1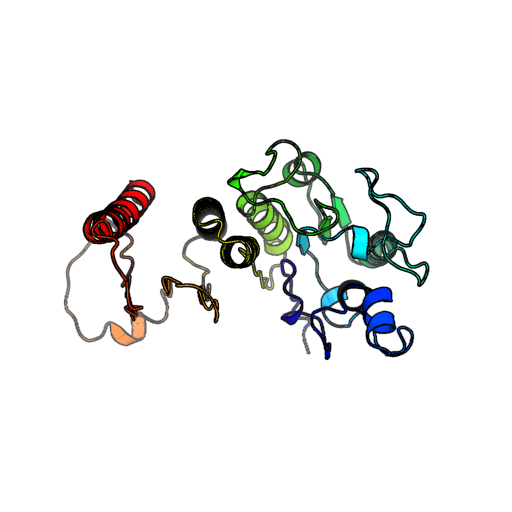.00 96.31 135 ASP A C 1
ATOM 1095 O O . ASP A 1 135 ? -10.533 -10.050 -7.624 1.00 96.31 135 ASP A O 1
ATOM 1099 N N . PRO A 1 136 ? -12.724 -9.821 -8.099 1.00 94.50 136 PRO A N 1
ATOM 1100 C CA . PRO A 1 136 ? -13.119 -9.550 -6.723 1.00 94.50 136 PRO A CA 1
ATOM 1101 C C . PRO A 1 136 ? -12.982 -10.758 -5.790 1.00 94.50 136 PRO A C 1
ATOM 1103 O O . PRO A 1 136 ? -13.279 -10.640 -4.603 1.00 94.50 136 PRO A O 1
ATOM 1106 N N . ASN A 1 137 ? -12.555 -11.923 -6.276 1.00 94.31 137 ASN A N 1
ATOM 1107 C CA . ASN A 1 137 ? -12.231 -13.073 -5.431 1.00 94.31 137 ASN A CA 1
ATOM 1108 C C . ASN A 1 137 ? -10.747 -13.115 -5.045 1.00 94.31 137 ASN A C 1
ATOM 1110 O O . ASN A 1 137 ? -10.392 -13.746 -4.046 1.00 94.31 137 ASN A O 1
ATOM 1114 N N . VAL A 1 138 ? -9.889 -12.432 -5.808 1.00 93.75 138 VAL A N 1
ATOM 1115 C CA . VAL A 1 138 ? -8.430 -12.452 -5.637 1.00 93.75 138 VAL A CA 1
ATOM 1116 C C . VAL A 1 138 ? -7.936 -11.147 -5.024 1.00 93.75 138 VAL A C 1
ATOM 1118 O O . VAL A 1 138 ? -7.183 -11.175 -4.049 1.00 93.75 138 VAL A O 1
ATOM 1121 N N . GLU A 1 139 ? -8.396 -10.011 -5.542 1.00 95.88 139 GLU A N 1
ATOM 1122 C CA . GLU A 1 139 ? -7.855 -8.690 -5.234 1.00 95.88 139 GLU A CA 1
ATOM 1123 C C . GLU A 1 139 ? -8.903 -7.808 -4.525 1.00 95.88 139 GLU A C 1
ATOM 1125 O O . GLU A 1 139 ? -10.048 -7.706 -4.986 1.00 95.88 139 GLU A O 1
ATOM 1130 N N . PRO A 1 140 ? -8.562 -7.190 -3.376 1.00 97.88 140 PRO A N 1
ATOM 1131 C CA . PRO A 1 140 ? -9.493 -6.338 -2.646 1.00 97.88 140 PRO A CA 1
ATOM 1132 C C . PRO A 1 140 ? -9.732 -5.014 -3.377 1.00 97.88 140 PRO A C 1
ATOM 1134 O O . PRO A 1 140 ? -8.840 -4.469 -4.022 1.00 97.88 140 PRO A O 1
ATOM 1137 N N . SER A 1 141 ? -10.937 -4.473 -3.232 1.00 97.50 141 SER A N 1
ATOM 1138 C CA . SER A 1 141 ? -11.256 -3.113 -3.686 1.00 97.50 141 SER A CA 1
ATOM 1139 C C . SER A 1 141 ? -10.565 -2.050 -2.824 1.00 97.50 141 SER A C 1
ATOM 1141 O O . SER A 1 141 ? -10.207 -2.294 -1.665 1.00 97.50 141 SER A O 1
ATOM 1143 N N . LEU A 1 142 ? -10.449 -0.826 -3.349 1.00 95.19 142 LEU A N 1
ATOM 1144 C CA . LEU A 1 142 ? -9.950 0.319 -2.579 1.00 95.19 142 LEU A CA 1
ATOM 1145 C C . LEU A 1 142 ? -10.793 0.583 -1.323 1.00 95.19 142 LEU A C 1
ATOM 1147 O O . LEU A 1 142 ? -10.254 0.901 -0.261 1.00 95.19 142 LEU A O 1
ATOM 1151 N N . THR A 1 143 ? -12.102 0.362 -1.420 1.00 95.44 143 THR A N 1
ATOM 1152 C CA . THR A 1 143 ? -13.059 0.433 -0.313 1.00 95.44 143 THR A CA 1
ATOM 1153 C C . THR A 1 143 ? -12.746 -0.578 0.789 1.00 95.44 143 THR A C 1
ATOM 1155 O O . THR A 1 143 ? -12.666 -0.212 1.963 1.00 95.44 143 THR A O 1
ATOM 1158 N N . GLU A 1 144 ? -12.509 -1.843 0.433 1.00 98.38 144 GLU A N 1
ATOM 1159 C CA . GLU A 1 144 ? -12.167 -2.897 1.400 1.00 98.38 144 GLU A CA 1
ATOM 1160 C C . GLU A 1 144 ? -10.827 -2.628 2.081 1.00 98.38 144 GLU A C 1
ATOM 1162 O O . GLU A 1 144 ? -10.699 -2.798 3.295 1.00 98.38 144 GLU A O 1
ATOM 1167 N N . MET A 1 145 ? -9.838 -2.155 1.324 1.00 98.12 145 MET A N 1
ATOM 1168 C CA . MET A 1 145 ? -8.541 -1.793 1.885 1.00 98.12 145 MET A CA 1
ATOM 1169 C C . MET A 1 145 ? -8.621 -0.582 2.812 1.00 98.12 145 MET A C 1
ATOM 1171 O O . MET A 1 145 ? -7.994 -0.580 3.870 1.00 98.12 145 MET A O 1
ATOM 1175 N N . THR A 1 146 ? -9.431 0.415 2.460 1.00 95.44 1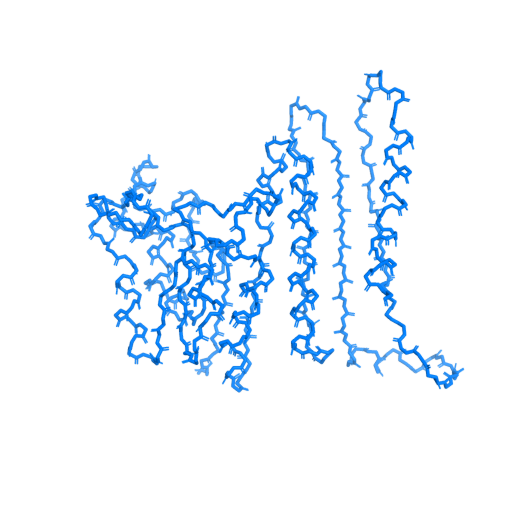46 THR A N 1
ATOM 1176 C CA . THR A 1 146 ? -9.691 1.584 3.310 1.00 95.44 146 THR A CA 1
ATOM 1177 C C . THR A 1 146 ? -10.344 1.163 4.621 1.00 95.44 146 THR A C 1
ATOM 1179 O O . THR A 1 146 ? -9.882 1.544 5.695 1.00 95.44 146 THR A O 1
ATOM 1182 N N . GLN A 1 147 ? -11.368 0.310 4.556 1.00 96.19 147 GLN A N 1
ATOM 1183 C CA . GLN A 1 147 ? -12.021 -0.231 5.744 1.00 96.19 147 GLN A CA 1
ATOM 1184 C C . GLN A 1 147 ? -11.049 -1.028 6.625 1.00 96.19 147 GLN A C 1
ATOM 1186 O O . GLN A 1 147 ? -11.018 -0.822 7.839 1.00 96.19 147 GLN A O 1
ATOM 1191 N N . ALA A 1 148 ? -10.241 -1.914 6.033 1.00 97.56 148 ALA A N 1
ATOM 1192 C CA . ALA A 1 148 ? -9.249 -2.690 6.772 1.00 97.56 148 ALA A CA 1
ATOM 1193 C C . ALA A 1 148 ? -8.212 -1.776 7.442 1.00 97.56 148 ALA A C 1
ATOM 1195 O O . ALA A 1 148 ? -7.920 -1.942 8.627 1.00 97.56 148 ALA A O 1
ATOM 1196 N N . ALA A 1 149 ? -7.717 -0.761 6.729 1.00 96.12 149 ALA A N 1
ATOM 1197 C CA . ALA A 1 149 ? -6.791 0.218 7.281 1.00 96.12 149 ALA A CA 1
ATOM 1198 C C . ALA A 1 149 ? -7.394 0.954 8.483 1.00 96.12 149 ALA A C 1
ATOM 1200 O O . ALA A 1 149 ? -6.782 0.968 9.550 1.00 96.12 149 ALA A O 1
ATOM 1201 N N . ILE A 1 150 ? -8.611 1.493 8.352 1.00 93.75 150 ILE A N 1
ATOM 1202 C CA . ILE A 1 150 ? -9.290 2.180 9.459 1.00 93.75 150 ILE A CA 1
ATOM 1203 C C . ILE A 1 150 ? -9.469 1.233 10.650 1.00 93.75 150 ILE A C 1
ATOM 1205 O O . ILE A 1 150 ? -9.186 1.638 11.769 1.00 93.75 150 ILE A O 1
ATOM 1209 N N . SER A 1 151 ? -9.840 -0.033 10.426 1.00 94.81 151 SER A N 1
ATOM 1210 C CA . SER A 1 151 ? -10.046 -1.007 11.512 1.00 94.81 151 SER A CA 1
ATOM 1211 C C . SER A 1 151 ? -8.789 -1.300 12.348 1.00 94.81 151 SER A C 1
ATOM 1213 O O . SER A 1 151 ? -8.889 -1.597 13.540 1.00 94.81 151 SER A O 1
ATOM 1215 N N . VAL A 1 152 ? -7.600 -1.210 11.741 1.00 95.38 152 VAL A N 1
ATOM 1216 C CA . VAL A 1 152 ? -6.316 -1.356 12.443 1.00 95.38 152 VAL A CA 1
ATOM 1217 C C . VAL A 1 152 ? -5.933 -0.041 13.121 1.00 95.38 152 VAL A C 1
ATOM 1219 O O . VAL A 1 152 ? -5.546 -0.031 14.288 1.00 95.38 152 VAL A O 1
ATOM 1222 N N . LEU A 1 153 ? -6.062 1.078 12.404 1.00 91.62 153 LEU A N 1
ATOM 1223 C CA . LEU A 1 153 ? -5.593 2.391 12.847 1.00 91.62 153 LEU A CA 1
ATOM 1224 C C . LEU A 1 153 ? -6.464 3.027 13.933 1.00 91.62 153 LEU A C 1
ATOM 1226 O O . LEU A 1 153 ? -5.939 3.709 14.814 1.00 91.62 153 LEU A O 1
ATOM 1230 N N . SER A 1 154 ? -7.775 2.784 13.913 1.00 89.75 154 SER A N 1
ATOM 1231 C CA . SER A 1 154 ? -8.728 3.354 14.871 1.00 89.75 154 SER A CA 1
ATOM 1232 C C . SER A 1 154 ? -8.531 2.852 16.300 1.00 89.75 154 SER A C 1
ATOM 1234 O O . SER A 1 154 ? -9.125 3.400 17.220 1.00 89.75 154 SER A O 1
ATOM 1236 N N . LYS A 1 155 ? -7.703 1.821 16.498 1.00 89.12 155 LYS A N 1
ATOM 1237 C CA . LYS A 1 155 ? -7.347 1.287 17.819 1.00 89.12 155 LYS A CA 1
ATOM 1238 C C . LYS A 1 155 ? -6.338 2.153 18.572 1.00 89.12 155 LYS A C 1
ATOM 1240 O O . LYS A 1 155 ? -6.049 1.875 19.730 1.00 89.12 155 LYS A O 1
ATOM 1245 N N . ASN A 1 156 ? -5.749 3.154 17.917 1.00 85.88 156 ASN A N 1
ATOM 1246 C CA . ASN A 1 156 ? -4.846 4.092 18.568 1.00 85.88 156 ASN A CA 1
ATOM 1247 C C . ASN A 1 156 ? -5.627 5.285 19.132 1.00 85.88 156 ASN A C 1
ATOM 1249 O O . ASN A 1 156 ? -6.082 6.145 18.379 1.00 85.88 156 ASN A O 1
ATOM 1253 N N . ASP A 1 157 ? -5.693 5.383 20.460 1.00 85.31 157 ASP A N 1
ATOM 1254 C CA . ASP A 1 157 ? -6.395 6.464 21.168 1.00 85.31 157 ASP A CA 1
ATOM 1255 C C . ASP A 1 157 ? -5.809 7.862 20.903 1.00 85.31 157 ASP A C 1
ATOM 1257 O O . ASP A 1 157 ? -6.480 8.873 21.102 1.00 85.31 157 ASP A O 1
ATOM 1261 N N . ASN A 1 158 ? -4.565 7.949 20.417 1.00 86.62 158 ASN A N 1
ATOM 1262 C CA . ASN A 1 158 ? -3.946 9.222 20.026 1.00 86.62 158 ASN A CA 1
ATOM 1263 C C . ASN A 1 158 ? -4.367 9.686 18.620 1.00 86.62 158 ASN A C 1
ATOM 1265 O O . ASN A 1 158 ? -3.860 10.695 18.126 1.00 86.62 158 ASN A O 1
ATOM 1269 N N . GLY A 1 159 ? -5.264 8.943 17.971 1.00 84.31 159 GLY A N 1
ATOM 1270 C CA . GLY A 1 159 ? -5.669 9.149 16.591 1.00 84.31 159 GLY A CA 1
ATOM 1271 C C . GLY A 1 159 ? -4.686 8.551 15.586 1.00 84.31 159 GLY A C 1
ATOM 1272 O O . GLY A 1 159 ? -3.689 7.908 15.926 1.00 84.31 159 GLY A O 1
ATOM 1273 N N . TYR A 1 160 ? -4.993 8.767 14.311 1.00 84.00 160 TYR A N 1
ATOM 1274 C CA . TYR A 1 160 ? -4.204 8.276 13.190 1.00 84.00 160 TYR A CA 1
ATOM 1275 C C . TYR A 1 160 ? -4.271 9.249 12.014 1.00 84.00 160 TYR A C 1
ATOM 1277 O O . TYR A 1 160 ? -5.190 10.057 11.887 1.00 84.00 160 TYR A O 1
ATOM 1285 N N . PHE A 1 161 ? -3.286 9.136 11.134 1.00 84.69 161 PHE A N 1
ATOM 1286 C CA . PHE A 1 161 ? -3.332 9.705 9.796 1.00 84.69 161 PHE A CA 1
ATOM 1287 C C . PHE A 1 161 ? -3.508 8.556 8.814 1.00 84.69 161 PHE A C 1
ATOM 1289 O O . PHE A 1 161 ? -2.806 7.562 8.962 1.00 84.69 161 PHE A O 1
ATOM 1296 N N . LEU A 1 162 ? -4.435 8.692 7.864 1.00 83.62 162 LEU A N 1
ATOM 1297 C CA . LEU A 1 162 ? -4.663 7.756 6.766 1.00 83.62 162 LEU A CA 1
ATOM 1298 C C . LEU A 1 162 ? -4.731 8.535 5.453 1.00 83.62 162 LEU A C 1
ATOM 1300 O O . LEU A 1 162 ? -5.291 9.626 5.386 1.00 83.62 162 LEU A O 1
ATOM 1304 N N . PHE A 1 163 ? -4.190 7.942 4.403 1.00 83.00 163 PHE A N 1
ATOM 1305 C CA . PHE A 1 163 ? -4.229 8.441 3.040 1.00 83.00 163 PHE A CA 1
ATOM 1306 C C . PHE A 1 163 ? -4.449 7.248 2.142 1.00 83.00 163 PHE A C 1
ATOM 1308 O O . PHE A 1 163 ? -3.883 6.168 2.341 1.00 83.00 163 PHE A O 1
ATOM 1315 N N . VAL A 1 164 ? -5.316 7.497 1.182 1.00 84.81 164 VAL A N 1
ATOM 1316 C CA . VAL A 1 164 ? -5.896 6.541 0.262 1.00 84.81 164 VAL A CA 1
ATOM 1317 C C . VAL A 1 164 ? -5.752 7.173 -1.112 1.00 84.81 164 VAL A C 1
ATOM 1319 O O . VAL A 1 164 ? -6.090 8.344 -1.284 1.00 84.81 164 VAL A O 1
ATOM 1322 N N . GLU A 1 165 ? -5.231 6.421 -2.074 1.00 82.75 165 GLU A N 1
ATOM 1323 C CA . GLU A 1 165 ? -4.948 6.918 -3.419 1.00 82.75 165 GLU A CA 1
ATOM 1324 C C . GLU A 1 165 ? -5.742 6.135 -4.461 1.00 82.75 165 GLU A C 1
ATOM 1326 O O . GLU A 1 165 ? -5.625 4.915 -4.545 1.00 82.75 165 GLU A O 1
ATOM 1331 N N . GLY A 1 166 ? -6.492 6.840 -5.307 1.00 81.69 166 GLY A N 1
ATOM 1332 C CA . GLY A 1 166 ? -7.050 6.292 -6.546 1.00 81.69 166 GLY A CA 1
ATOM 1333 C C . GLY A 1 166 ? -6.017 6.277 -7.679 1.00 81.69 166 GLY A C 1
ATOM 1334 O O . GLY A 1 166 ? -6.234 6.894 -8.717 1.00 81.69 166 GLY A O 1
ATOM 1335 N N . GLY A 1 167 ? -4.864 5.629 -7.476 1.00 80.06 167 GLY A N 1
ATOM 1336 C CA . GLY A 1 167 ? -3.695 5.766 -8.366 1.00 80.06 167 GLY A CA 1
ATOM 1337 C C . GLY A 1 167 ? -3.906 5.255 -9.799 1.00 80.06 167 GLY A C 1
ATOM 1338 O O . GLY A 1 167 ? -3.256 5.722 -10.733 1.00 80.06 167 GLY A O 1
ATOM 1339 N N . MET A 1 168 ? -4.853 4.336 -10.001 1.00 86.25 168 MET A N 1
ATOM 1340 C CA . MET A 1 168 ? -5.150 3.768 -11.320 1.00 86.25 168 MET A CA 1
ATOM 1341 C C . MET A 1 168 ? -5.886 4.743 -12.252 1.00 86.25 168 MET A C 1
ATOM 1343 O O . MET A 1 168 ? -5.836 4.569 -13.467 1.00 86.25 168 MET A O 1
ATOM 1347 N N . ILE A 1 169 ? -6.475 5.821 -11.724 1.00 79.50 169 ILE A N 1
ATOM 1348 C CA . ILE A 1 169 ? -7.111 6.880 -12.525 1.00 79.50 169 ILE A CA 1
ATOM 1349 C C . ILE A 1 169 ? -6.088 7.531 -13.470 1.00 79.50 169 ILE A C 1
ATOM 1351 O O . ILE A 1 169 ? -6.334 7.670 -14.669 1.00 79.50 169 ILE A O 1
ATOM 1355 N N . ASP A 1 170 ? -4.918 7.890 -12.936 1.00 76.25 170 ASP A N 1
ATOM 1356 C CA . ASP A 1 170 ? -3.813 8.485 -13.696 1.00 76.25 170 ASP A CA 1
ATOM 1357 C C . ASP A 1 170 ? -3.280 7.513 -14.759 1.00 76.25 170 ASP A C 1
ATOM 1359 O O . ASP A 1 170 ? -3.135 7.871 -15.928 1.00 76.25 170 ASP A O 1
ATOM 1363 N N . GLN A 1 171 ? -3.101 6.241 -14.389 1.00 78.44 171 GLN A N 1
ATOM 1364 C CA . GLN A 1 171 ? -2.678 5.192 -15.322 1.00 78.44 171 GLN A CA 1
ATOM 1365 C C . GL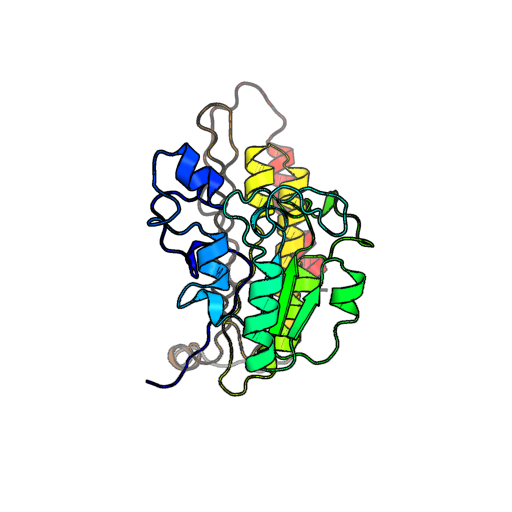N A 1 171 ? -3.685 4.993 -16.461 1.00 78.44 171 GLN A C 1
ATOM 1367 O O . GLN A 1 171 ? -3.301 4.902 -17.627 1.00 78.44 171 GLN A O 1
ATOM 1372 N N . ALA A 1 172 ? -4.983 4.972 -16.153 1.00 78.62 172 ALA A N 1
ATOM 1373 C CA . ALA A 1 172 ? -6.030 4.834 -17.156 1.00 78.62 172 ALA A CA 1
ATOM 1374 C C . ALA A 1 172 ? -6.042 6.030 -18.118 1.00 78.62 172 ALA A C 1
ATOM 1376 O O . ALA A 1 172 ? -6.215 5.847 -19.324 1.00 78.62 172 ALA A O 1
ATOM 1377 N N . HIS A 1 173 ? -5.816 7.245 -17.613 1.00 74.69 173 HIS A N 1
ATOM 1378 C CA . HIS A 1 173 ? -5.686 8.432 -18.452 1.00 74.69 173 HIS A CA 1
ATOM 1379 C C . HIS A 1 173 ? -4.452 8.386 -19.352 1.00 74.69 173 HIS A C 1
ATOM 1381 O O . HIS A 1 173 ? -4.588 8.643 -20.549 1.00 74.69 173 HIS A O 1
ATOM 1387 N N . HIS A 1 174 ? -3.292 7.986 -18.827 1.00 75.25 174 HIS A N 1
ATOM 1388 C CA . HIS A 1 174 ? -2.075 7.796 -19.621 1.00 75.25 174 HIS A CA 1
ATOM 1389 C C . HIS A 1 174 ? -2.245 6.763 -20.745 1.00 75.25 174 HIS A C 1
ATOM 1391 O O . HIS A 1 174 ? -1.656 6.913 -21.812 1.00 75.25 174 HIS A O 1
ATOM 1397 N N . LEU A 1 175 ? -3.081 5.743 -20.536 1.00 81.75 175 LEU A N 1
ATOM 1398 C CA . LEU A 1 175 ? -3.402 4.720 -21.536 1.00 81.75 175 LEU A CA 1
ATOM 1399 C C . LEU A 1 175 ? -4.603 5.073 -22.426 1.00 81.75 175 LEU A C 1
ATOM 1401 O O . LEU A 1 175 ? -4.983 4.276 -23.281 1.00 81.75 175 LEU A O 1
ATOM 1405 N N . THR A 1 176 ? -5.217 6.248 -22.257 1.00 86.75 176 THR A N 1
ATOM 1406 C CA . THR A 1 176 ? -6.443 6.680 -22.959 1.00 86.75 176 THR A CA 1
ATOM 1407 C C . THR A 1 176 ? -7.673 5.782 -22.726 1.00 86.75 176 THR A C 1
ATOM 1409 O O . THR A 1 176 ? -8.608 5.746 -23.526 1.00 86.75 176 THR A O 1
ATOM 1412 N N . TYR A 1 177 ? -7.734 5.089 -21.586 1.00 86.12 177 TYR A N 1
ATOM 1413 C CA . TYR A 1 177 ? -8.843 4.219 -21.186 1.00 86.12 177 TYR A CA 1
ATOM 1414 C C . TYR A 1 177 ? -9.895 4.972 -20.366 1.00 86.12 177 TYR A C 1
ATOM 1416 O O . TYR A 1 177 ? -10.029 4.781 -19.159 1.00 86.12 177 TYR A O 1
ATOM 1424 N N . ALA A 1 178 ? -10.689 5.814 -21.034 1.00 82.12 178 ALA A N 1
ATOM 1425 C CA . ALA A 1 178 ? -11.680 6.673 -20.375 1.00 82.12 178 ALA A CA 1
ATOM 1426 C C . ALA A 1 178 ? -12.688 5.908 -19.491 1.00 82.12 178 ALA A C 1
ATOM 1428 O O . ALA A 1 178 ? -13.015 6.371 -18.401 1.00 82.12 178 ALA A O 1
ATOM 1429 N N . GLN A 1 179 ? -13.152 4.728 -19.924 1.00 86.00 179 GLN A N 1
ATOM 1430 C CA . GLN A 1 179 ? -14.077 3.909 -19.131 1.00 86.00 179 GLN A CA 1
ATOM 1431 C C . GLN A 1 179 ? -13.437 3.435 -17.818 1.00 86.00 179 GLN A C 1
ATOM 1433 O O . GLN A 1 179 ? -14.086 3.481 -16.778 1.00 86.00 179 GLN A O 1
ATOM 1438 N N . LYS A 1 180 ? -12.158 3.038 -17.855 1.00 84.75 180 LYS A N 1
ATOM 1439 C CA . LYS A 1 180 ? -11.413 2.602 -16.665 1.00 84.75 180 LYS A CA 1
ATOM 1440 C C . LYS A 1 180 ? -11.112 3.775 -15.742 1.00 84.75 180 LYS A C 1
ATOM 1442 O O . LYS A 1 180 ? -11.369 3.675 -14.555 1.00 84.75 180 LYS A O 1
ATOM 1447 N N . ALA A 1 181 ? -10.726 4.925 -16.297 1.00 78.31 181 ALA A N 1
ATOM 1448 C CA . ALA A 1 181 ? -10.515 6.139 -15.509 1.00 78.31 181 ALA A CA 1
ATOM 1449 C C . ALA A 1 181 ? -11.775 6.543 -14.721 1.00 78.31 181 ALA A C 1
ATOM 1451 O O . ALA A 1 181 ? -11.688 6.870 -13.538 1.00 78.31 181 ALA A O 1
ATOM 1452 N N . LEU A 1 182 ? -12.956 6.477 -15.351 1.00 81.25 182 LEU A N 1
ATOM 1453 C CA . LEU A 1 182 ? -14.232 6.711 -14.668 1.00 81.25 182 LEU A CA 1
ATOM 1454 C C . LEU A 1 182 ? -14.556 5.614 -13.644 1.00 81.25 182 LEU A C 1
ATOM 1456 O O . LEU A 1 182 ? -15.002 5.943 -12.550 1.00 81.25 182 LEU A O 1
ATOM 1460 N N . GLY A 1 183 ? -14.304 4.342 -13.969 1.00 81.75 183 GLY A N 1
ATOM 1461 C CA . GLY A 1 183 ? -14.472 3.221 -13.038 1.00 81.75 183 GLY A CA 1
ATOM 1462 C C . GLY A 1 183 ? -13.642 3.386 -11.762 1.00 81.75 183 GLY A C 1
ATOM 1463 O O . GLY A 1 183 ? -14.195 3.366 -10.667 1.00 81.75 183 GLY A O 1
ATOM 1464 N N . ASP A 1 184 ? -12.343 3.665 -11.885 1.00 83.44 184 ASP A N 1
ATOM 1465 C CA . ASP A 1 184 ? -11.469 3.896 -10.729 1.00 83.44 184 ASP A CA 1
ATOM 1466 C C . ASP A 1 184 ? -11.809 5.193 -9.973 1.00 83.44 184 ASP A C 1
ATOM 1468 O O . ASP A 1 184 ? -11.609 5.277 -8.761 1.00 83.44 184 ASP A O 1
ATOM 1472 N N . THR A 1 185 ? -12.382 6.197 -10.652 1.00 80.75 185 THR A N 1
ATOM 1473 C CA . THR A 1 185 ? -12.921 7.399 -9.986 1.00 80.75 185 THR A CA 1
ATOM 1474 C C . THR A 1 185 ? -14.103 7.046 -9.081 1.00 80.75 185 THR A C 1
ATOM 1476 O O . THR A 1 185 ? -14.179 7.547 -7.958 1.00 80.75 185 THR A O 1
ATOM 1479 N N . LEU A 1 186 ? -15.009 6.176 -9.543 1.00 82.94 186 LEU A N 1
ATOM 1480 C CA . LEU A 1 186 ? -16.124 5.680 -8.731 1.00 82.94 186 LEU A CA 1
ATOM 1481 C C . LEU A 1 186 ? -15.615 4.832 -7.559 1.00 82.94 186 LEU A C 1
ATOM 1483 O O . LEU A 1 186 ? -16.007 5.087 -6.425 1.00 82.94 186 LEU A O 1
ATOM 1487 N N . ALA A 1 187 ? -14.662 3.926 -7.794 1.00 84.25 187 ALA A N 1
ATOM 1488 C CA . ALA A 1 187 ? -14.055 3.122 -6.731 1.00 84.25 187 ALA A CA 1
ATOM 1489 C C . ALA A 1 187 ? -13.375 3.985 -5.647 1.00 84.25 187 ALA A C 1
ATOM 1491 O O . ALA A 1 187 ? -13.432 3.670 -4.456 1.00 84.25 187 ALA A O 1
ATOM 1492 N N . PHE A 1 188 ? -12.751 5.104 -6.032 1.00 83.56 188 PHE A N 1
ATOM 1493 C CA . PHE A 1 188 ? -12.220 6.074 -5.076 1.00 83.56 188 PHE A CA 1
ATOM 1494 C C . PHE A 1 188 ? -13.322 6.806 -4.303 1.00 83.56 188 PHE A C 1
ATOM 1496 O O . PHE A 1 188 ? -13.203 6.964 -3.087 1.00 83.56 188 PHE A O 1
ATOM 1503 N N . ALA A 1 189 ? -14.404 7.217 -4.970 1.00 80.44 189 ALA A N 1
ATOM 1504 C CA . ALA A 1 189 ? -15.551 7.832 -4.305 1.00 80.44 189 ALA A CA 1
ATOM 1505 C C . ALA A 1 189 ? -16.183 6.887 -3.265 1.00 80.44 189 ALA A C 1
ATOM 1507 O O . ALA A 1 189 ? -16.441 7.314 -2.138 1.00 80.44 189 ALA A O 1
ATOM 1508 N N . ASP A 1 190 ? -16.331 5.603 -3.595 1.00 85.75 190 ASP A N 1
ATOM 1509 C CA . ASP A 1 190 ? -16.839 4.577 -2.678 1.00 85.75 190 ASP A CA 1
ATOM 1510 C C . ASP A 1 190 ? -15.927 4.397 -1.457 1.00 85.75 190 ASP A C 1
ATOM 1512 O O . ASP A 1 190 ? -16.403 4.287 -0.325 1.00 85.75 190 ASP A O 1
ATOM 1516 N N . ALA A 1 191 ? -14.605 4.432 -1.652 1.00 84.69 191 ALA A N 1
ATOM 1517 C CA . ALA A 1 191 ? -13.644 4.354 -0.555 1.00 84.69 191 ALA A CA 1
ATOM 1518 C C . ALA A 1 191 ? -13.742 5.561 0.394 1.00 84.69 191 ALA A C 1
ATOM 1520 O O . ALA A 1 191 ? -13.669 5.402 1.616 1.00 84.69 191 ALA A O 1
ATOM 1521 N N . VAL A 1 192 ? -13.951 6.763 -0.152 1.00 82.19 192 VAL A N 1
ATOM 1522 C CA . VAL A 1 192 ? -14.163 7.990 0.632 1.00 82.19 192 VAL A CA 1
ATOM 1523 C C . VAL A 1 192 ? -15.465 7.913 1.418 1.00 82.19 192 VAL A C 1
ATOM 1525 O O . VAL A 1 192 ? -15.454 8.171 2.623 1.00 82.19 192 VAL A O 1
ATOM 1528 N N . GLN A 1 193 ? -16.566 7.530 0.766 1.00 81.88 193 GLN A N 1
ATOM 1529 C CA . GLN A 1 193 ? -17.856 7.373 1.434 1.00 81.88 193 GLN A CA 1
ATOM 1530 C C . GLN A 1 193 ? -17.743 6.353 2.566 1.00 81.88 193 GLN A C 1
ATOM 1532 O O . GLN A 1 193 ? -18.141 6.626 3.696 1.00 81.88 193 GLN A O 1
ATOM 1537 N N . ARG A 1 194 ? -17.078 5.222 2.310 1.00 86.62 194 ARG A N 1
ATOM 1538 C CA . ARG A 1 194 ? -16.867 4.195 3.325 1.00 86.62 194 ARG A CA 1
ATOM 1539 C C . ARG A 1 194 ? -16.057 4.694 4.515 1.00 86.62 194 ARG A C 1
ATOM 1541 O O . ARG A 1 194 ? -16.367 4.330 5.648 1.00 86.62 194 ARG A O 1
ATOM 1548 N N . ALA A 1 195 ? -15.029 5.508 4.282 1.00 83.25 195 ALA A N 1
ATOM 1549 C CA . ALA A 1 195 ? -14.273 6.122 5.365 1.00 83.25 195 ALA A CA 1
ATOM 1550 C C . ALA A 1 195 ? -15.175 7.014 6.232 1.00 83.25 195 ALA A C 1
ATOM 1552 O O . ALA A 1 195 ? -15.174 6.855 7.452 1.00 83.25 195 ALA A O 1
ATOM 1553 N N . VAL A 1 196 ? -15.992 7.871 5.605 1.00 81.50 196 VAL A N 1
ATOM 1554 C CA . VAL A 1 196 ? -16.965 8.739 6.294 1.00 81.50 196 VAL A CA 1
ATOM 1555 C C . VAL A 1 196 ? -17.963 7.920 7.114 1.00 81.50 196 VAL A C 1
ATOM 1557 O O . VAL A 1 196 ? -18.212 8.254 8.273 1.00 81.50 196 VAL A O 1
ATOM 1560 N N . ASP A 1 197 ? -18.489 6.829 6.557 1.00 84.50 197 ASP A N 1
ATOM 1561 C CA . ASP A 1 197 ? -19.453 5.965 7.244 1.00 84.50 197 ASP A CA 1
ATOM 1562 C C . ASP A 1 197 ? -18.861 5.322 8.506 1.00 84.50 197 ASP A C 1
ATOM 1564 O O . ASP A 1 197 ? -19.548 5.182 9.516 1.00 84.50 197 ASP A O 1
ATOM 1568 N N . ILE A 1 198 ? -17.583 4.923 8.461 1.00 85.75 198 ILE A N 1
ATOM 1569 C CA . ILE A 1 198 ? -16.907 4.269 9.590 1.00 85.75 198 ILE A CA 1
ATOM 1570 C C . ILE A 1 198 ? -16.516 5.287 10.667 1.00 85.75 198 ILE A C 1
ATOM 1572 O O . ILE A 1 198 ? -16.647 5.003 11.857 1.00 85.75 198 ILE A O 1
ATOM 1576 N N . THR A 1 199 ? -16.008 6.460 10.281 1.00 80.75 199 THR A N 1
ATOM 1577 C CA . THR A 1 199 ? -15.499 7.457 11.239 1.00 80.75 199 THR A CA 1
ATOM 1578 C C . THR A 1 199 ? -16.573 8.408 11.761 1.00 80.75 199 THR A C 1
ATOM 1580 O O . THR A 1 199 ? -16.338 9.122 12.738 1.00 80.75 199 THR A O 1
ATOM 1583 N N . GLY A 1 200 ? -17.743 8.434 11.119 1.00 71.19 200 GLY A N 1
ATOM 1584 C CA . GLY A 1 200 ? -18.808 9.396 11.376 1.00 71.19 200 GLY A CA 1
ATOM 1585 C C . GLY A 1 200 ? -18.469 10.816 10.902 1.00 71.19 200 GLY A C 1
ATOM 1586 O O . GLY A 1 200 ? -17.362 11.122 10.457 1.00 71.19 200 GLY A O 1
ATOM 1587 N N . SER A 1 201 ? -19.433 11.731 11.048 1.00 53.41 201 SER A N 1
ATOM 1588 C CA . SER A 1 201 ? -19.333 13.137 10.614 1.00 53.41 201 SER A CA 1
ATOM 1589 C C . SER A 1 201 ? -18.353 13.999 11.426 1.00 53.41 201 SER A C 1
ATOM 1591 O O . SER A 1 201 ? -18.122 15.158 11.077 1.00 53.41 201 SER A O 1
ATOM 1593 N N . THR A 1 202 ? -17.804 13.468 12.523 1.00 45.34 202 THR A N 1
ATOM 1594 C CA . THR A 1 202 ? -16.965 14.204 13.489 1.00 45.34 202 THR A CA 1
ATOM 1595 C C . THR A 1 202 ? -15.480 14.226 13.108 1.00 45.34 202 THR A C 1
ATOM 1597 O O . THR A 1 202 ? -14.705 14.978 13.696 1.00 45.34 202 THR A O 1
ATOM 1600 N N . LEU A 1 203 ? -15.073 13.462 12.094 1.00 40.00 203 LEU A N 1
ATOM 1601 C CA . LEU A 1 203 ? -13.724 13.482 11.541 1.00 40.00 203 LEU A CA 1
ATOM 1602 C C . LEU A 1 203 ? -13.800 13.474 10.021 1.00 40.00 203 LEU A C 1
ATOM 1604 O O . LEU A 1 203 ? -13.999 12.431 9.420 1.00 40.00 203 LEU A O 1
ATOM 1608 N N . ALA A 1 204 ? -13.574 14.628 9.404 1.00 41.16 204 ALA A N 1
ATOM 1609 C CA . ALA A 1 204 ? -12.910 14.675 8.111 1.00 41.16 204 ALA A CA 1
ATOM 1610 C C . ALA A 1 204 ? -12.467 16.111 7.819 1.00 41.16 204 ALA A C 1
ATOM 1612 O O . ALA A 1 204 ? -13.045 16.804 6.986 1.00 41.16 204 ALA A O 1
ATOM 1613 N N . ASN A 1 205 ? -11.317 16.505 8.372 1.00 42.00 205 ASN A N 1
ATOM 1614 C CA . ASN A 1 205 ? -10.380 17.277 7.551 1.00 42.00 205 ASN A CA 1
ATOM 1615 C C . ASN A 1 205 ? -9.808 16.330 6.473 1.00 42.00 205 ASN A C 1
ATOM 1617 O O . ASN A 1 205 ? -8.600 16.127 6.386 1.00 42.00 205 ASN A O 1
ATOM 1621 N N . ALA A 1 206 ? -10.680 15.678 5.698 1.00 39.62 206 ALA A N 1
ATOM 1622 C CA . ALA A 1 206 ? -10.295 14.957 4.507 1.00 39.62 206 ALA A CA 1
ATOM 1623 C C . ALA A 1 206 ? -10.028 16.039 3.467 1.00 39.62 206 ALA A C 1
ATOM 1625 O O . ALA A 1 206 ? -10.936 16.577 2.841 1.00 39.62 206 ALA A O 1
ATOM 1626 N N . LEU A 1 207 ? -8.762 16.422 3.334 1.00 39.41 207 LEU A N 1
ATOM 1627 C CA . LEU A 1 207 ? -8.312 17.191 2.185 1.00 39.41 207 LEU A CA 1
ATOM 1628 C C . LEU A 1 207 ? -8.345 16.254 0.977 1.00 39.41 207 LEU A C 1
ATOM 1630 O O . LEU A 1 207 ? -7.336 15.660 0.604 1.00 39.41 207 LEU A O 1
ATOM 1634 N N . LEU A 1 208 ? -9.530 16.104 0.388 1.00 38.25 208 LEU A N 1
ATOM 1635 C CA . LEU A 1 208 ? -9.704 15.399 -0.870 1.00 38.25 208 LEU A CA 1
ATOM 1636 C C . LEU A 1 208 ? -9.227 16.321 -1.998 1.00 38.25 208 LEU A C 1
ATOM 1638 O O . LEU A 1 208 ? -9.981 17.115 -2.553 1.00 38.25 208 LEU A O 1
ATOM 1642 N N . LYS A 1 209 ? -7.928 16.283 -2.300 1.00 38.81 209 LYS A N 1
ATOM 1643 C CA . LYS A 1 209 ? -7.387 16.944 -3.490 1.00 38.81 209 LYS A CA 1
ATOM 1644 C C . LYS A 1 209 ? -7.442 15.962 -4.650 1.00 38.81 209 LYS A C 1
ATOM 1646 O O . LYS A 1 209 ? -6.588 15.091 -4.758 1.00 38.81 209 LYS A O 1
ATOM 1651 N N . TYR A 1 210 ? -8.446 16.117 -5.504 1.00 39.44 210 TYR A N 1
ATOM 1652 C CA . TYR A 1 210 ? -8.511 15.442 -6.795 1.00 39.44 210 TYR A CA 1
ATOM 1653 C C . TYR A 1 210 ? -8.069 16.426 -7.881 1.00 39.44 210 TYR A C 1
ATOM 1655 O O . TYR A 1 210 ? -8.661 17.494 -8.028 1.00 39.44 210 TYR A O 1
ATOM 1663 N N . SER A 1 211 ? -7.002 16.100 -8.608 1.00 35.28 211 SER A N 1
ATOM 1664 C CA . SER A 1 211 ? -6.542 16.873 -9.764 1.00 35.28 211 SER A CA 1
ATOM 1665 C C . SER A 1 211 ? -6.294 15.923 -10.928 1.00 35.28 211 SER A C 1
ATOM 1667 O O . SER A 1 211 ? -5.281 15.227 -10.955 1.00 35.28 211 SER A O 1
ATOM 1669 N N . VAL A 1 212 ? -7.212 15.895 -11.890 1.00 38.50 212 VAL A N 1
ATOM 1670 C CA . VAL A 1 212 ? -7.014 15.200 -13.165 1.00 38.50 212 VAL A CA 1
ATOM 1671 C C . VAL A 1 212 ? -6.471 16.209 -14.165 1.00 38.50 212 VAL A C 1
ATOM 1673 O O . VAL A 1 212 ? -7.189 17.083 -14.649 1.00 38.50 212 VAL A O 1
ATOM 1676 N N . SER A 1 213 ? -5.178 16.104 -14.466 1.00 34.06 213 SER A N 1
ATOM 1677 C CA . SER A 1 213 ? -4.545 16.862 -15.544 1.00 34.06 213 SER A CA 1
ATOM 1678 C C . SER A 1 213 ? -4.409 15.959 -16.762 1.00 34.06 213 SER A C 1
ATOM 1680 O O . SER A 1 213 ? -3.408 15.268 -16.927 1.00 34.06 213 SER A O 1
ATOM 1682 N N . LEU A 1 214 ? -5.391 16.008 -17.657 1.00 38.28 214 LEU A N 1
ATOM 1683 C CA . LEU A 1 214 ? -5.280 15.414 -18.986 1.00 38.28 214 LEU A CA 1
ATOM 1684 C C . LEU A 1 214 ? -4.355 16.291 -19.846 1.00 38.28 214 LEU A C 1
ATOM 1686 O O . LEU A 1 214 ? -4.802 17.170 -20.579 1.00 38.28 214 LEU A O 1
ATOM 1690 N N . ARG A 1 215 ? -3.039 16.093 -19.709 1.00 33.59 215 ARG A N 1
ATOM 1691 C CA . ARG A 1 215 ? -2.035 16.640 -20.628 1.00 33.59 215 ARG A CA 1
ATOM 1692 C C . ARG A 1 215 ? -1.403 15.493 -21.389 1.00 33.59 215 ARG A C 1
ATOM 1694 O O . ARG A 1 215 ? -0.501 14.844 -20.877 1.00 33.59 215 ARG A O 1
ATOM 1701 N N . ASP A 1 216 ? -1.837 15.321 -22.626 1.00 33.91 216 ASP A N 1
ATOM 1702 C CA . ASP A 1 216 ? -1.026 14.649 -23.625 1.00 33.91 216 ASP A CA 1
ATOM 1703 C C . ASP A 1 216 ? -0.578 15.726 -24.616 1.00 33.91 216 ASP A C 1
ATOM 1705 O O . ASP A 1 216 ? -1.390 16.332 -25.315 1.00 33.91 216 ASP A O 1
ATOM 1709 N N . THR A 1 217 ? 0.712 16.061 -24.629 1.00 38.56 217 THR A N 1
ATOM 1710 C CA . THR A 1 217 ? 1.269 17.125 -25.486 1.00 38.56 217 THR A CA 1
ATOM 1711 C C . THR A 1 217 ? 1.278 16.756 -26.970 1.00 38.56 217 THR A C 1
ATOM 1713 O O . THR A 1 217 ? 1.838 17.497 -27.774 1.00 38.56 217 THR A O 1
ATOM 1716 N N . THR A 1 218 ? 0.658 15.641 -27.368 1.00 38.00 218 THR A N 1
ATOM 1717 C CA . THR A 1 218 ? 0.686 15.188 -28.761 1.00 38.00 218 THR A CA 1
ATOM 1718 C C . THR A 1 218 ? -0.666 14.836 -29.374 1.00 38.00 218 THR A C 1
ATOM 1720 O O . THR A 1 218 ? -0.753 14.872 -30.602 1.00 38.00 218 THR A O 1
ATOM 1723 N N . ARG A 1 219 ? -1.739 14.565 -28.611 1.00 37.38 219 ARG A N 1
ATOM 1724 C CA . ARG A 1 219 ? -3.079 14.288 -29.173 1.00 37.38 219 ARG A CA 1
ATOM 1725 C C . ARG A 1 219 ? -4.195 14.767 -28.238 1.00 37.38 219 ARG A C 1
ATOM 1727 O O . ARG A 1 219 ? -4.068 14.692 -27.026 1.00 37.38 219 ARG A O 1
ATOM 1734 N N . ALA A 1 220 ? -5.257 15.314 -28.832 1.00 35.97 220 ALA A N 1
ATOM 1735 C CA . ALA A 1 220 ? -6.344 16.050 -28.182 1.00 35.97 220 ALA A CA 1
ATOM 1736 C C . ALA A 1 220 ? -6.812 15.454 -26.836 1.00 35.97 220 ALA A C 1
ATOM 1738 O O . ALA A 1 220 ? -7.399 14.376 -26.795 1.00 35.97 220 ALA A O 1
ATOM 1739 N N . GLY A 1 221 ? -6.590 16.195 -25.746 1.00 36.28 221 GLY A N 1
ATOM 1740 C CA . GLY A 1 221 ? -7.071 15.868 -24.403 1.00 36.28 221 GLY A CA 1
ATOM 1741 C C . GLY A 1 221 ? -8.263 16.739 -24.002 1.00 36.28 221 GLY A C 1
ATOM 1742 O O . GLY A 1 221 ? -8.258 17.952 -24.207 1.00 36.28 221 GLY A O 1
ATOM 1743 N N . LEU A 1 222 ? -9.291 16.126 -23.416 1.00 35.75 222 LEU A N 1
ATOM 1744 C CA . LEU A 1 222 ? -10.340 16.829 -22.676 1.00 35.75 222 LEU A CA 1
ATOM 1745 C C . LEU A 1 222 ? -9.797 17.093 -21.268 1.00 35.75 222 LEU A C 1
ATOM 1747 O O . LEU A 1 222 ? -9.443 16.137 -20.609 1.00 35.75 222 LEU A O 1
ATOM 1751 N N . ILE A 1 223 ? -9.721 18.328 -20.772 1.00 36.56 223 ILE A N 1
ATOM 1752 C CA . ILE A 1 223 ? -9.348 18.565 -19.364 1.00 36.56 223 ILE A CA 1
ATOM 1753 C C . ILE A 1 223 ? -10.627 18.559 -18.524 1.00 36.56 223 ILE A C 1
ATOM 1755 O O . ILE A 1 223 ? -11.464 19.447 -18.679 1.00 36.56 223 ILE A O 1
ATOM 1759 N N . LEU A 1 224 ? -10.776 17.562 -17.650 1.00 34.03 224 LEU A N 1
ATOM 1760 C CA . LEU A 1 224 ? -11.791 17.534 -16.596 1.00 34.03 224 LEU A CA 1
ATOM 1761 C C . LEU A 1 224 ? -11.094 17.757 -15.251 1.00 34.03 224 LEU A C 1
ATOM 1763 O O . LEU A 1 224 ? -10.742 16.808 -14.561 1.00 34.03 224 LEU A O 1
ATOM 1767 N N . GLU A 1 225 ? -10.895 19.018 -14.869 1.00 33.53 225 GLU A N 1
ATOM 1768 C CA . GLU A 1 225 ? -10.599 19.341 -13.472 1.00 33.53 225 GLU A CA 1
ATOM 1769 C C . GLU A 1 225 ? -11.902 19.247 -12.674 1.00 33.53 225 GLU A C 1
ATOM 1771 O O . GLU A 1 225 ? -12.798 20.076 -12.830 1.00 33.53 225 GLU A O 1
ATOM 1776 N N . CYS A 1 226 ? -12.019 18.223 -11.828 1.00 32.94 226 CYS A N 1
ATOM 1777 C CA . CYS A 1 226 ? -13.131 18.088 -10.896 1.00 32.94 226 CYS A CA 1
ATOM 1778 C C . CYS A 1 226 ? -12.601 18.245 -9.469 1.00 32.94 226 CYS A C 1
ATOM 1780 O O . CYS A 1 226 ? -12.109 17.300 -8.872 1.00 32.94 226 CYS A O 1
ATOM 1782 N N . THR A 1 227 ? -12.674 19.440 -8.894 1.00 31.44 227 THR A N 1
ATOM 1783 C CA . THR A 1 227 ? -12.267 19.627 -7.494 1.00 31.44 227 THR A CA 1
ATOM 1784 C C . THR A 1 227 ? -13.447 19.288 -6.587 1.00 31.44 227 THR A C 1
ATOM 1786 O O . THR A 1 227 ? -14.379 20.084 -6.467 1.00 31.44 227 THR A O 1
ATOM 1789 N N . LEU A 1 228 ? -13.432 18.120 -5.935 1.00 34.25 228 LEU A N 1
ATOM 1790 C CA . LEU A 1 228 ? -14.418 17.788 -4.902 1.00 34.25 228 LEU A CA 1
ATOM 1791 C C . LEU A 1 228 ? -13.918 18.261 -3.529 1.00 34.25 228 LEU A C 1
ATOM 1793 O O . LEU A 1 228 ? -13.221 17.541 -2.821 1.00 34.25 228 LEU A O 1
ATOM 1797 N N . ASN A 1 229 ? -14.292 19.479 -3.136 1.00 31.31 229 ASN A N 1
ATOM 1798 C CA . ASN A 1 229 ? -14.026 19.984 -1.788 1.00 31.31 229 ASN A CA 1
ATOM 1799 C C . ASN A 1 229 ? -15.105 19.486 -0.812 1.00 31.31 229 ASN A C 1
ATOM 1801 O O . ASN A 1 229 ? -16.131 20.144 -0.629 1.00 31.31 229 ASN A O 1
ATOM 1805 N N . VAL A 1 230 ? -14.875 18.347 -0.155 1.00 32.69 230 VAL A N 1
ATOM 1806 C CA . VAL A 1 230 ? -15.688 17.931 1.001 1.00 32.69 230 VAL A CA 1
ATOM 1807 C C . VAL A 1 230 ? -15.097 18.567 2.258 1.00 32.69 230 VAL A C 1
ATOM 1809 O O . VAL A 1 230 ? -14.162 18.047 2.853 1.00 32.69 230 VAL A O 1
ATOM 1812 N N . ILE A 1 231 ? -15.620 19.729 2.657 1.00 30.66 231 ILE A N 1
ATOM 1813 C CA . ILE A 1 231 ? -15.268 20.363 3.934 1.00 30.66 231 ILE A CA 1
ATOM 1814 C C . ILE A 1 231 ? -16.399 20.078 4.924 1.00 30.66 231 ILE A C 1
ATOM 1816 O O . ILE A 1 231 ? -17.432 20.745 4.885 1.00 30.66 231 ILE A O 1
ATOM 1820 N N . SER A 1 232 ? -16.203 19.112 5.824 1.00 32.72 232 SER A N 1
ATOM 1821 C CA . SER A 1 232 ? -17.037 18.974 7.023 1.00 32.72 232 SER A CA 1
ATOM 1822 C C . SER A 1 232 ? -16.274 19.535 8.218 1.00 32.72 232 SER A C 1
ATOM 1824 O O . SER A 1 232 ? -15.286 18.964 8.673 1.00 32.72 232 SER A O 1
ATOM 1826 N N . SER A 1 233 ? -16.710 20.687 8.723 1.00 33.66 233 SER A N 1
ATOM 1827 C CA . SER A 1 233 ? -16.180 21.256 9.958 1.00 33.66 233 SER A CA 1
ATOM 1828 C C . SER A 1 233 ? -17.302 21.914 10.751 1.00 33.66 233 SER A C 1
ATOM 1830 O O . SER A 1 233 ? -17.696 23.053 10.497 1.00 33.66 233 SER A O 1
ATOM 1832 N N . SER A 1 234 ? -17.801 21.185 11.751 1.00 35.09 234 SER A N 1
ATOM 1833 C CA . SER A 1 234 ? -18.778 21.676 12.733 1.00 35.09 234 SER A CA 1
ATOM 1834 C C . SER A 1 234 ? -18.234 22.836 13.590 1.00 35.09 234 SER A C 1
ATOM 1836 O O . SER A 1 234 ? -19.021 23.613 14.127 1.00 35.09 234 SER A O 1
ATOM 1838 N N . ASN A 1 235 ? -16.910 23.008 13.693 1.00 30.94 235 ASN A N 1
ATOM 1839 C CA . ASN A 1 235 ? -16.301 24.014 14.573 1.00 30.94 235 ASN A CA 1
ATOM 1840 C C . ASN A 1 235 ? -15.888 25.316 13.870 1.00 30.94 235 ASN A C 1
ATOM 1842 O O . ASN A 1 235 ? -15.660 26.311 14.554 1.00 30.94 235 ASN A O 1
ATOM 1846 N N . TYR A 1 236 ? -15.837 25.361 12.532 1.00 34.00 236 TYR A N 1
ATOM 1847 C CA . TYR A 1 236 ? -15.573 26.620 11.817 1.00 34.00 236 TYR A CA 1
ATOM 1848 C C . TYR A 1 236 ? -16.834 27.475 11.610 1.00 34.00 236 TYR A C 1
ATOM 1850 O O . TYR A 1 236 ? -16.729 28.692 11.474 1.00 34.00 236 TYR A O 1
ATOM 1858 N N . LEU A 1 237 ? -18.028 26.871 11.640 1.00 32.91 237 LEU A N 1
ATOM 1859 C CA . LEU A 1 237 ? -19.288 27.590 11.416 1.00 32.91 237 LEU A CA 1
ATOM 1860 C C . LEU A 1 237 ? -19.755 28.408 12.628 1.00 32.91 237 LEU A C 1
ATOM 1862 O O . LEU A 1 237 ? -20.324 29.473 12.430 1.00 32.91 237 LEU A O 1
ATOM 1866 N N . LYS A 1 238 ? -19.400 28.032 13.867 1.00 30.53 238 LYS A N 1
ATOM 1867 C CA . LYS A 1 238 ? -19.737 28.835 15.065 1.00 30.53 238 LYS A CA 1
ATOM 1868 C C . LYS A 1 238 ? -19.111 30.236 15.087 1.00 30.53 238 LYS A C 1
ATOM 1870 O O . LYS A 1 238 ? -19.555 31.082 15.851 1.00 30.53 238 LYS A O 1
ATOM 1875 N N . LYS A 1 239 ? -18.086 30.500 14.267 1.00 29.88 239 LYS A N 1
ATOM 1876 C CA . LYS A 1 239 ? -17.490 31.840 14.120 1.00 29.88 239 LYS A CA 1
ATOM 1877 C C . LYS A 1 239 ? -18.120 32.683 13.007 1.00 29.88 239 LYS A C 1
ATOM 1879 O O . LYS A 1 239 ? -17.845 33.875 12.952 1.00 29.88 239 LYS A O 1
ATOM 1884 N N . LEU A 1 240 ? -18.944 32.084 12.147 1.00 33.22 240 LEU A N 1
ATOM 1885 C CA . LEU A 1 240 ? -19.660 32.765 11.063 1.00 33.22 240 LEU A CA 1
ATOM 1886 C C . LEU A 1 240 ? -21.168 32.913 11.329 1.00 33.22 240 LEU A C 1
ATOM 1888 O O . LEU A 1 240 ? -21.836 33.602 10.569 1.00 33.22 240 LEU A O 1
ATOM 1892 N N . ASP A 1 241 ? -21.686 32.317 12.405 1.00 31.48 241 ASP A N 1
ATOM 1893 C CA . ASP A 1 241 ? -23.126 32.220 12.703 1.00 31.48 241 ASP A CA 1
ATOM 1894 C C . ASP A 1 241 ? -23.734 33.458 13.399 1.00 31.48 241 ASP A C 1
ATOM 1896 O O . ASP A 1 241 ? -24.907 33.469 13.747 1.00 31.48 241 ASP A O 1
ATOM 1900 N N . ASN A 1 242 ? -22.967 34.535 13.601 1.00 29.08 242 ASN A N 1
ATOM 1901 C CA . ASN A 1 242 ? -23.464 35.748 14.273 1.00 29.08 242 ASN A CA 1
ATOM 1902 C C . ASN A 1 242 ? -24.188 36.738 13.335 1.00 29.08 242 AS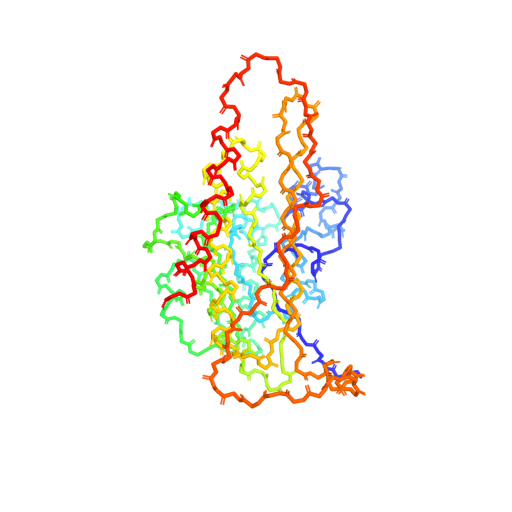N A C 1
ATOM 1904 O O . ASN A 1 242 ? -24.302 37.914 13.677 1.00 29.08 242 ASN A O 1
ATOM 1908 N N . SER A 1 243 ? -24.655 36.323 12.151 1.00 29.73 243 SER A N 1
ATOM 1909 C CA . SER A 1 243 ? -25.285 37.269 11.215 1.00 29.73 243 SER A CA 1
ATOM 1910 C C . SER A 1 243 ? -26.472 36.768 10.393 1.00 29.73 243 SER A C 1
ATOM 1912 O O . SER A 1 243 ? -26.790 37.431 9.409 1.00 29.73 243 SER A O 1
ATOM 1914 N N . ILE A 1 244 ? -27.135 35.654 10.724 1.00 28.86 244 ILE A N 1
ATOM 1915 C CA . ILE A 1 244 ? -28.389 35.277 10.042 1.00 28.86 244 ILE A CA 1
ATOM 1916 C C . ILE A 1 244 ? -29.361 34.638 11.045 1.00 28.86 244 ILE A C 1
ATOM 1918 O O . ILE A 1 244 ? -29.036 33.643 11.684 1.00 28.86 244 ILE A O 1
ATOM 1922 N N . GLU A 1 245 ? -30.541 35.244 11.182 1.00 27.27 245 GLU A N 1
ATOM 1923 C CA . GLU A 1 245 ? -31.656 34.786 12.019 1.00 27.27 245 GLU A CA 1
ATOM 1924 C C . GLU A 1 245 ? -32.336 33.504 11.478 1.00 27.27 245 GLU A C 1
ATOM 1926 O O . GLU A 1 245 ? -32.437 33.297 10.271 1.00 27.27 245 GLU A O 1
ATOM 1931 N N . GLU A 1 246 ? -32.770 32.680 12.443 1.00 28.08 246 GLU A N 1
ATOM 1932 C CA . GLU A 1 246 ? -33.737 31.559 12.501 1.00 28.08 246 GLU A CA 1
ATOM 1933 C C . GLU A 1 246 ? -34.326 30.909 11.227 1.00 28.08 246 GLU A C 1
ATOM 1935 O O . GLU A 1 246 ? -34.939 31.592 10.421 1.00 28.08 246 GLU A O 1
ATOM 1940 N N . VAL A 1 247 ? -34.311 29.555 11.167 1.00 26.08 247 VAL A N 1
ATOM 1941 C CA . VAL A 1 247 ? -35.502 28.648 11.248 1.00 26.08 247 VAL A CA 1
ATOM 1942 C C . VAL A 1 247 ? -35.068 27.205 11.651 1.00 26.08 247 VAL A C 1
ATOM 1944 O O . VAL A 1 247 ? -34.054 26.690 11.187 1.00 26.08 247 VAL A O 1
ATOM 1947 N N . ASN A 1 248 ? -35.858 26.559 12.524 1.00 26.91 248 ASN A N 1
ATOM 1948 C CA . ASN A 1 248 ? -35.715 25.229 13.168 1.00 26.91 248 ASN A CA 1
ATOM 1949 C C . ASN A 1 248 ? -35.923 23.997 12.206 1.00 26.91 248 ASN A C 1
ATOM 1951 O O . ASN A 1 248 ? -36.616 24.149 11.200 1.00 26.91 248 ASN A O 1
ATOM 1955 N N . PRO A 1 249 ? -35.398 22.772 12.496 1.00 39.91 249 PRO A N 1
ATOM 1956 C CA . PRO A 1 249 ? -35.257 21.613 11.577 1.00 39.91 249 PRO A CA 1
ATOM 1957 C C . PRO A 1 249 ? -36.352 20.514 11.787 1.00 39.91 249 PRO A C 1
ATOM 1959 O O . PRO A 1 249 ? -37.097 20.619 12.762 1.00 39.91 249 PRO A O 1
ATOM 1962 N N . PRO A 1 250 ? -36.515 19.468 10.922 1.00 30.70 250 PRO A N 1
ATOM 1963 C CA . PRO A 1 250 ? -35.604 18.309 10.849 1.00 30.70 250 PRO A CA 1
ATOM 1964 C C . PRO A 1 250 ? -35.467 17.692 9.436 1.00 30.70 250 PRO A C 1
ATOM 1966 O O . PRO A 1 250 ? -36.308 16.921 8.981 1.00 30.70 250 PRO A O 1
ATOM 1969 N N . THR A 1 251 ? -34.365 17.973 8.741 1.00 27.12 251 THR A N 1
ATOM 1970 C CA . THR A 1 251 ? -33.759 17.073 7.736 1.00 27.12 251 THR A CA 1
ATOM 1971 C C . THR A 1 251 ? -32.382 17.640 7.408 1.00 27.12 251 THR A C 1
ATOM 1973 O O . THR A 1 251 ? -32.263 18.594 6.642 1.00 27.12 251 THR A O 1
ATOM 1976 N N . GLN A 1 252 ? -31.319 17.121 8.030 1.00 27.67 252 GLN A N 1
ATOM 1977 C CA . GLN A 1 252 ? -29.959 17.479 7.621 1.00 27.67 252 GLN A CA 1
ATOM 1978 C C . GLN A 1 252 ? -29.674 16.810 6.277 1.00 27.67 252 GLN A C 1
ATOM 1980 O O . GLN A 1 252 ? -29.211 15.679 6.189 1.00 27.67 252 GLN A O 1
ATOM 1985 N N . ARG A 1 253 ? -30.042 17.527 5.218 1.00 27.70 253 ARG A N 1
ATOM 1986 C CA . ARG A 1 253 ? -29.748 17.206 3.829 1.00 27.70 253 ARG A CA 1
ATOM 1987 C C . ARG A 1 253 ? -28.289 17.583 3.576 1.00 27.70 253 ARG A C 1
ATOM 1989 O O . ARG A 1 253 ? -27.909 18.737 3.779 1.00 27.70 253 ARG A O 1
ATOM 1996 N N . PHE A 1 254 ? -27.473 16.622 3.155 1.00 32.06 254 PHE A N 1
ATOM 1997 C CA . PHE A 1 254 ? -26.112 16.888 2.701 1.00 32.06 254 PHE A CA 1
ATOM 1998 C C . PHE A 1 254 ? -26.172 17.864 1.521 1.00 32.06 254 PHE A C 1
ATOM 2000 O O . PHE A 1 254 ? -26.732 17.557 0.474 1.00 32.06 254 PHE A O 1
ATOM 2007 N N . MET A 1 255 ? -25.628 19.064 1.694 1.00 24.91 255 MET A N 1
ATOM 2008 C CA . MET A 1 255 ? -25.438 20.012 0.601 1.00 24.91 255 MET A CA 1
ATOM 2009 C C . MET A 1 255 ? -23.980 19.912 0.164 1.00 24.91 255 MET A C 1
ATOM 2011 O O . MET A 1 255 ? -23.089 20.434 0.837 1.00 24.91 255 MET A O 1
ATOM 2015 N N . ALA A 1 256 ? -23.725 19.244 -0.964 1.00 30.58 256 ALA A N 1
ATOM 2016 C CA . ALA A 1 256 ? -22.474 19.419 -1.692 1.00 30.58 256 ALA A CA 1
ATOM 2017 C C . ALA A 1 256 ? -22.362 20.909 -2.049 1.00 30.58 256 ALA A C 1
ATOM 2019 O O . ALA A 1 256 ? -23.173 21.434 -2.810 1.00 30.58 256 ALA A O 1
ATOM 2020 N N . LYS A 1 257 ? -21.420 21.632 -1.430 1.00 29.25 257 LYS A N 1
ATOM 2021 C CA . LYS A 1 257 ? -21.476 23.103 -1.437 1.00 29.25 257 LYS A CA 1
ATOM 2022 C C . LYS A 1 257 ? -21.087 23.741 -2.775 1.00 29.25 257 LYS A C 1
ATOM 2024 O O . LYS A 1 257 ? -21.370 24.920 -2.961 1.00 29.25 257 LYS A O 1
ATOM 2029 N N . LYS A 1 258 ? -20.483 22.997 -3.706 1.00 30.56 258 LYS A N 1
ATOM 2030 C CA . LYS A 1 258 ? -20.321 23.382 -5.119 1.00 30.56 258 LYS A CA 1
ATOM 2031 C C . LYS A 1 258 ? -19.598 22.276 -5.886 1.00 30.56 258 LYS A C 1
ATOM 2033 O O . LYS A 1 258 ? -18.546 21.831 -5.439 1.00 30.56 258 LYS A O 1
ATOM 2038 N N . LEU A 1 259 ? -20.111 21.897 -7.054 1.00 31.75 259 LEU A N 1
ATOM 2039 C CA . LEU A 1 259 ? -19.304 21.286 -8.109 1.00 31.75 259 LEU A CA 1
ATOM 2040 C C . LEU A 1 259 ? -18.941 22.435 -9.059 1.00 31.75 259 LEU A C 1
ATOM 2042 O O . LEU A 1 259 ? -19.784 22.895 -9.825 1.00 31.75 259 LEU A O 1
ATOM 2046 N N . GLU A 1 260 ? -17.738 22.995 -8.935 1.00 29.22 260 GLU A N 1
ATOM 2047 C CA . GLU A 1 260 ? -17.267 24.017 -9.874 1.00 29.22 260 GLU A CA 1
ATOM 2048 C C . GLU A 1 260 ? -16.500 23.342 -11.005 1.00 29.22 260 GLU A C 1
ATOM 2050 O O . GLU A 1 260 ? -15.400 22.834 -10.804 1.00 29.22 260 GLU A O 1
ATOM 2055 N N . VAL A 1 261 ? -17.058 23.386 -12.214 1.00 32.66 261 VAL A N 1
ATOM 2056 C CA . VAL A 1 261 ? -16.253 23.240 -13.428 1.00 32.66 261 VAL A CA 1
ATOM 2057 C C . VAL A 1 261 ? -15.470 24.545 -13.576 1.00 32.66 261 VAL A C 1
ATOM 2059 O O . VAL A 1 261 ? -15.999 25.543 -14.063 1.00 32.66 261 VAL A O 1
ATOM 2062 N N . SER A 1 262 ? -14.231 24.569 -13.090 1.00 29.42 262 SER A N 1
ATOM 2063 C CA . SER A 1 262 ? -13.385 25.771 -13.069 1.00 29.42 262 SER A CA 1
ATOM 2064 C C . SER A 1 262 ? -12.955 26.207 -14.475 1.00 29.42 262 SER A C 1
ATOM 2066 O O . SER A 1 262 ? -12.791 27.402 -14.729 1.00 29.42 262 SER A O 1
ATOM 2068 N N . ARG A 1 263 ? -12.771 25.258 -15.407 1.00 29.70 263 ARG A N 1
ATOM 2069 C CA . ARG A 1 263 ? -12.352 25.531 -16.789 1.00 29.70 263 ARG A CA 1
ATOM 2070 C C . ARG A 1 263 ? -12.622 24.353 -17.725 1.00 29.70 263 ARG A C 1
ATOM 2072 O O . ARG A 1 263 ? -12.176 23.243 -17.475 1.00 29.70 263 ARG A O 1
ATOM 2079 N N . VAL A 1 264 ? -13.241 24.634 -18.873 1.00 32.69 264 VAL A N 1
ATOM 2080 C CA . VAL A 1 264 ? -13.215 23.762 -20.059 1.00 32.69 264 VAL A CA 1
ATOM 2081 C C . VAL A 1 264 ? -12.281 24.419 -21.075 1.00 32.69 264 VAL A C 1
ATOM 2083 O O . VAL A 1 264 ? -12.576 25.513 -21.553 1.00 32.69 264 VAL A O 1
ATOM 2086 N N . HIS A 1 265 ? -11.145 23.800 -21.402 1.00 32.03 265 HIS A N 1
ATOM 2087 C CA . HIS A 1 265 ? -10.324 24.248 -22.533 1.00 32.03 265 HIS A CA 1
ATOM 2088 C C . HIS A 1 265 ? -10.828 23.588 -23.819 1.00 32.03 265 HIS A C 1
ATOM 2090 O O . HIS A 1 265 ? -10.821 22.365 -23.942 1.00 32.03 265 HIS A O 1
ATOM 2096 N N . ARG A 1 266 ? -11.276 24.403 -24.783 1.00 31.36 266 ARG A N 1
ATOM 2097 C CA . ARG A 1 266 ? -11.549 23.947 -26.151 1.00 31.36 266 ARG A CA 1
ATOM 2098 C C . ARG A 1 266 ? -10.210 23.737 -26.861 1.00 31.36 266 ARG A C 1
ATOM 2100 O O . ARG A 1 266 ? -9.543 24.713 -27.187 1.00 31.36 266 ARG A O 1
ATOM 2107 N N . GLY A 1 267 ? -9.820 22.486 -27.087 1.00 34.19 267 GLY A N 1
ATOM 2108 C CA . GLY A 1 267 ? -8.903 22.160 -28.180 1.00 34.19 267 GLY A CA 1
ATOM 2109 C C . GLY A 1 267 ? -9.638 22.288 -29.514 1.00 34.19 267 GLY A C 1
ATOM 2110 O O . GLY A 1 267 ? -10.861 22.158 -29.553 1.00 34.19 267 GLY A O 1
ATOM 2111 N N . ASP A 1 268 ? -8.919 22.586 -30.591 1.00 31.89 268 ASP A N 1
ATOM 2112 C CA . ASP A 1 268 ? -9.500 22.752 -31.924 1.00 31.89 268 ASP A CA 1
ATOM 2113 C C . ASP A 1 268 ? -10.037 21.398 -32.429 1.00 31.89 268 ASP A C 1
ATOM 2115 O O . ASP A 1 268 ? -9.286 20.508 -32.834 1.00 31.89 268 ASP A O 1
ATOM 2119 N N . PHE A 1 269 ? -11.350 21.191 -32.307 1.00 38.53 269 PHE A N 1
ATOM 2120 C CA . PHE A 1 269 ? -12.021 19.971 -32.744 1.00 38.53 269 PHE A CA 1
ATOM 2121 C C . PHE A 1 269 ? -12.289 20.070 -34.243 1.00 38.53 269 PHE A C 1
ATOM 2123 O O . PHE A 1 269 ? -13.380 20.446 -34.674 1.00 38.53 269 PHE A O 1
ATOM 2130 N N . GLY A 1 270 ? -11.297 19.702 -35.049 1.00 30.92 270 GLY A N 1
ATOM 2131 C CA . GLY A 1 270 ? -11.512 19.424 -36.462 1.00 30.92 270 GLY A CA 1
ATOM 2132 C C . GLY A 1 270 ? -12.520 18.282 -36.641 1.00 30.92 270 GLY A C 1
ATOM 2133 O O . GLY A 1 270 ? -12.148 17.114 -36.628 1.00 30.92 270 GLY A O 1
ATOM 2134 N N . GLY A 1 271 ? -13.801 18.621 -36.814 1.00 34.12 271 GLY A N 1
ATOM 2135 C CA . GLY A 1 271 ? -14.762 17.794 -37.549 1.00 34.12 271 GLY A CA 1
ATOM 2136 C C . GLY A 1 271 ? -15.512 16.679 -36.810 1.00 34.12 271 GLY A C 1
ATOM 2137 O O . GLY A 1 271 ? -15.930 15.730 -37.468 1.00 34.12 271 GLY A O 1
ATOM 2138 N N . LEU A 1 272 ? -15.764 16.767 -35.499 1.00 36.31 272 LEU A N 1
ATOM 2139 C CA . LEU A 1 272 ? -16.675 15.835 -34.806 1.00 36.31 272 LEU A CA 1
ATOM 2140 C C . LEU A 1 272 ? -17.903 16.562 -34.237 1.00 36.31 272 LEU A C 1
ATOM 2142 O O . LEU A 1 272 ? -17.918 17.033 -33.102 1.00 36.31 272 LEU A O 1
ATOM 2146 N N . ASN A 1 273 ? -18.976 16.595 -35.034 1.00 34.50 273 ASN A N 1
ATOM 2147 C CA . ASN A 1 273 ? -20.304 17.141 -34.704 1.00 34.50 273 ASN A CA 1
ATOM 2148 C C . ASN A 1 273 ? -21.075 16.349 -33.613 1.00 34.50 273 ASN A C 1
ATOM 2150 O O . ASN A 1 273 ? -22.303 16.385 -33.564 1.00 34.50 273 ASN A O 1
ATOM 2154 N N . THR A 1 274 ? -20.392 15.625 -32.720 1.00 39.28 274 THR A N 1
ATOM 2155 C CA . THR A 1 274 ? -21.012 14.765 -31.688 1.00 39.28 274 THR A CA 1
ATOM 2156 C C . THR A 1 274 ? -20.765 15.221 -30.241 1.00 39.28 274 THR A C 1
ATOM 2158 O O . THR A 1 274 ? -21.386 14.684 -29.322 1.00 39.28 274 THR A O 1
ATOM 2161 N N . LEU A 1 275 ? -19.956 16.266 -30.009 1.00 34.41 275 LEU A N 1
ATOM 2162 C CA . LEU A 1 275 ? -19.647 16.787 -28.665 1.00 34.41 275 LEU A CA 1
ATOM 2163 C C . LEU A 1 275 ? -20.837 17.329 -27.833 1.00 34.41 275 LEU A C 1
ATOM 2165 O O . LEU A 1 275 ? -20.813 17.134 -26.615 1.00 34.41 275 LEU A O 1
ATOM 2169 N N . PRO A 1 276 ? -21.895 17.955 -28.397 1.00 34.09 276 PRO A N 1
ATOM 2170 C CA . PRO A 1 276 ? -23.004 18.471 -27.583 1.00 34.09 276 PRO A CA 1
ATOM 2171 C C . PRO A 1 276 ? -23.769 17.372 -26.831 1.00 34.09 276 PRO A C 1
ATOM 2173 O O . PRO A 1 276 ? -24.300 17.613 -25.749 1.00 34.09 276 PRO A O 1
ATOM 2176 N N . ARG A 1 277 ? -23.794 16.141 -27.367 1.00 33.47 277 ARG A N 1
ATOM 2177 C CA . ARG A 1 277 ? -24.405 14.988 -26.687 1.00 33.47 277 ARG A CA 1
ATOM 2178 C C . ARG A 1 277 ? -23.535 14.464 -25.542 1.00 33.47 277 ARG A C 1
ATOM 2180 O O . ARG A 1 277 ? -24.082 14.108 -24.510 1.00 33.47 277 ARG A O 1
ATOM 2187 N N . PHE A 1 278 ? -22.208 14.482 -25.676 1.00 33.56 278 PHE A N 1
ATOM 2188 C CA . PHE A 1 278 ? -21.282 14.013 -24.634 1.00 33.56 278 PHE A CA 1
ATOM 2189 C C . PHE A 1 278 ? -21.243 14.927 -23.400 1.00 33.56 278 PHE A C 1
ATOM 2191 O O . PHE A 1 278 ? -21.227 14.435 -22.273 1.00 33.56 278 PHE A O 1
ATOM 2198 N N . VAL A 1 279 ? -21.294 16.249 -23.597 1.00 36.50 279 VAL A N 1
ATOM 2199 C CA . VAL A 1 279 ? -21.350 17.224 -22.490 1.00 36.50 279 VAL A CA 1
ATOM 2200 C C . VAL A 1 279 ? -22.681 17.128 -21.739 1.00 36.50 279 VAL A C 1
ATOM 2202 O O . VAL A 1 279 ? -22.677 17.110 -20.511 1.00 36.50 279 VAL A O 1
ATOM 2205 N N . ASN A 1 280 ? -23.799 16.973 -22.460 1.00 32.72 280 ASN A N 1
ATOM 2206 C CA . ASN A 1 280 ? -25.110 16.780 -21.837 1.00 32.72 280 ASN A CA 1
ATOM 2207 C C . ASN A 1 280 ? -25.203 15.468 -21.051 1.00 32.72 280 ASN A C 1
ATOM 2209 O O . ASN A 1 280 ? -25.853 15.443 -20.012 1.00 32.72 280 ASN A O 1
ATOM 2213 N N . ILE A 1 281 ? -24.545 14.398 -21.512 1.00 35.22 281 ILE A N 1
ATOM 2214 C CA . ILE A 1 281 ? -24.478 13.109 -20.809 1.00 35.22 281 ILE A CA 1
ATOM 2215 C C . ILE A 1 281 ? -23.675 13.243 -19.506 1.00 35.22 281 ILE A C 1
ATOM 2217 O O . ILE A 1 281 ? -24.149 12.817 -18.463 1.00 35.22 281 ILE A O 1
ATOM 2221 N N . LEU A 1 282 ? -22.514 13.904 -19.506 1.00 34.38 282 LEU A N 1
ATOM 2222 C CA . LEU A 1 282 ? -21.740 14.137 -18.276 1.00 34.38 282 LEU A CA 1
ATOM 2223 C C . LEU A 1 282 ? -22.467 15.067 -17.288 1.00 34.38 282 LEU A C 1
ATOM 2225 O O . LEU A 1 282 ? -22.436 14.815 -16.085 1.00 34.38 282 LEU A O 1
ATOM 2229 N N . SER A 1 283 ? -23.188 16.086 -17.773 1.00 36.06 283 SER A N 1
ATOM 2230 C CA . SER A 1 283 ? -23.983 16.982 -16.922 1.00 36.06 283 SER A CA 1
ATOM 2231 C C . SER A 1 283 ? -25.300 16.378 -16.425 1.00 36.06 283 SER A C 1
ATOM 2233 O O . SER A 1 283 ? -25.908 16.959 -15.535 1.00 36.06 283 SER A O 1
ATOM 2235 N N . THR A 1 284 ? -25.764 15.251 -16.976 1.00 34.97 284 THR A N 1
ATOM 2236 C CA . THR A 1 284 ? -26.938 14.513 -16.462 1.00 34.97 284 THR A CA 1
ATOM 2237 C C . THR A 1 284 ? -26.547 13.286 -15.646 1.00 34.97 284 THR A C 1
ATOM 2239 O O . THR A 1 284 ? -27.200 13.010 -14.644 1.00 34.97 284 THR A O 1
ATOM 2242 N N . ILE A 1 285 ? -25.460 12.593 -15.998 1.00 36.75 285 ILE A N 1
ATOM 2243 C CA . ILE A 1 285 ? -24.976 11.414 -15.271 1.00 36.75 285 ILE A CA 1
ATOM 2244 C C . ILE A 1 285 ? -24.315 11.801 -13.948 1.00 36.75 285 ILE A C 1
ATOM 2246 O O . ILE A 1 285 ? -24.571 11.121 -12.964 1.00 36.75 285 ILE A O 1
ATOM 2250 N N . LEU A 1 286 ? -23.526 12.884 -13.865 1.00 35.66 286 LEU A N 1
ATOM 2251 C CA . LEU A 1 286 ? -22.924 13.270 -12.577 1.00 35.66 286 LEU A CA 1
ATOM 2252 C C . LEU A 1 286 ? -23.981 13.640 -11.524 1.00 35.66 286 LEU A C 1
ATOM 2254 O O . LEU A 1 286 ? -23.882 13.131 -10.411 1.00 35.66 286 LEU A O 1
ATOM 2258 N N . PRO A 1 287 ? -25.016 14.449 -11.830 1.00 37.12 287 PRO A N 1
ATOM 2259 C CA . PRO A 1 287 ? -26.093 14.695 -10.879 1.00 37.12 287 PRO A CA 1
ATOM 2260 C C . PRO A 1 287 ? -26.954 13.461 -10.621 1.00 37.12 287 PRO A C 1
ATOM 2262 O O . PRO A 1 287 ? -27.389 13.287 -9.496 1.00 37.12 287 PRO A O 1
ATOM 2265 N N . ALA A 1 288 ? -27.192 12.588 -11.608 1.00 29.88 288 ALA A N 1
ATOM 2266 C CA . ALA A 1 288 ? -27.978 11.368 -11.398 1.00 29.88 288 ALA A CA 1
ATOM 2267 C C . ALA A 1 288 ? -27.240 10.329 -10.536 1.00 29.88 288 ALA A C 1
ATOM 2269 O O . ALA A 1 288 ? -27.858 9.717 -9.671 1.00 29.88 288 ALA A O 1
ATOM 2270 N N . ALA A 1 289 ? -25.925 10.180 -10.711 1.00 30.75 289 ALA A N 1
ATOM 2271 C CA . ALA A 1 289 ? -25.076 9.375 -9.837 1.00 30.75 289 ALA A CA 1
ATOM 2272 C C . ALA A 1 289 ? -25.022 9.974 -8.423 1.00 30.75 289 ALA A C 1
ATOM 2274 O O . ALA A 1 289 ? -25.095 9.238 -7.446 1.00 30.75 289 ALA A O 1
ATOM 2275 N N . LEU A 1 290 ? -24.993 11.308 -8.305 1.00 31.75 290 LEU A N 1
ATOM 2276 C CA . LEU A 1 290 ? -25.051 12.008 -7.020 1.00 31.75 290 LEU A CA 1
ATOM 2277 C C . LEU A 1 290 ? -26.433 11.903 -6.346 1.00 31.75 290 LEU A C 1
ATOM 2279 O O . LEU A 1 290 ? -26.500 11.783 -5.133 1.00 31.75 290 LEU A O 1
ATOM 2283 N N . VAL A 1 291 ? -27.530 11.908 -7.112 1.00 29.95 291 VAL A N 1
ATOM 2284 C CA . VAL A 1 291 ? -28.899 11.696 -6.606 1.00 29.95 291 VAL A CA 1
ATOM 2285 C C . VAL A 1 291 ? -29.093 10.246 -6.166 1.00 29.95 291 VAL A C 1
ATOM 2287 O O . VAL A 1 291 ? -29.691 10.036 -5.121 1.00 29.95 291 VAL A O 1
ATOM 2290 N N . ALA A 1 292 ? -28.534 9.271 -6.890 1.00 29.12 292 ALA A N 1
ATOM 2291 C CA . ALA A 1 292 ? -28.537 7.861 -6.491 1.00 29.12 292 ALA A CA 1
ATOM 2292 C C . ALA A 1 292 ? -27.644 7.578 -5.264 1.00 29.12 292 ALA A C 1
ATOM 2294 O O . ALA A 1 292 ? -27.929 6.661 -4.508 1.00 29.12 292 ALA A O 1
ATOM 2295 N N . LEU A 1 293 ? -26.598 8.384 -5.039 1.00 30.41 293 LEU A N 1
ATOM 2296 C CA . LEU A 1 293 ? -25.786 8.390 -3.811 1.00 30.41 293 LEU A CA 1
ATOM 2297 C C . LEU A 1 293 ? -26.467 9.128 -2.637 1.00 30.41 293 LEU A C 1
ATOM 2299 O O . LEU A 1 293 ? -25.995 9.050 -1.506 1.00 30.41 293 LEU A O 1
ATOM 2303 N N . MET A 1 294 ? -27.551 9.868 -2.895 1.00 30.88 294 MET A N 1
ATOM 2304 C CA . MET A 1 294 ? -28.285 10.687 -1.918 1.00 30.88 294 MET A CA 1
ATOM 2305 C C . MET A 1 294 ? -29.701 10.168 -1.603 1.00 30.88 294 MET A C 1
ATOM 2307 O O . MET A 1 294 ? -30.406 10.803 -0.812 1.00 30.88 294 MET A O 1
ATOM 2311 N N . SER A 1 295 ? -30.122 9.056 -2.214 1.00 25.58 295 SER A N 1
ATOM 2312 C CA . SER A 1 295 ? -31.394 8.352 -1.983 1.00 25.58 295 SER A CA 1
ATOM 2313 C C . SER A 1 295 ? -31.152 6.986 -1.361 1.00 25.58 295 SER A C 1
ATOM 2315 O O . SER A 1 295 ? -31.849 6.666 -0.376 1.00 25.58 295 SER A O 1
#

InterPro domains:
  IPR001952 Alkaline phosphatase [PF00245] (13-200)
  IPR001952 Alkaline phosphatase [PTHR11596] (13-201)
  IPR001952 Alkaline phosphatase [SM00098] (1-293)
  IPR017850 Alkaline-phosphatase-like, core domain superfamily [G3DSA:3.40.720.10] (13-208)
  IPR017850 Alkaline-phosphatase-like, core domain superfamily [SSF53649] (13-200)

Sequence (295 aa):
MKNGTLYIFLLKGTYAYTADRNWENDVEVKRSGCNPNITRDIAYQLINGETGRNFNVILGGGRKMFLPRGQFDEQGQEGSRFDGLNLIEKWKQFKSKTGKSEYVWNRNQLVKLGEVQNLLGLFTDSHMSFDLDRDPNVEPSLTEMTQAAISVLSKNDNGYFLFVEGGMIDQAHHLTYAQKALGDTLAFADAVQRAVDITGSTLANALLKYSVSLRDTTRAGLILECTLNVISSSNYLKKLDNSIEEVNPPTQRFMAKKLEVSRVHRGDFGGLNTLPRFVNILSTILPAALVALMS

pLDDT: mean 71.06, std 28.68, range [23.05, 98.44]

Organism: Agrilus planipennis (NCBI:txid224129)

Foldseek 3Di:
DDDDAAAEEDDLVQFHDDPDPQQQALVSCVVVVHHCVVHPGSLCRLCPNPRNVRYQDYAFAAQLRQADAPDADPVRHGHDYPVRGRSVVSSVVSVVVVWFEDEAAFPVCLLPPDATQHYHYHHYNRGADLPVVDDVRGHPFLQSSLVSRCRNQVPDPVHYHYDGDLPVLQVCLVVVNVVSNVSSVVSVVNNVVSNCVVVDLADDPPCPADADDNDDVPDDDWGQGWGQDPDRDPPVVVVVPPPDDDDDDDDPQDDSPDGDRPDTDDDPDPPDPCVVVVVVCCVVVVVVVVVVVRD